Protein AF-A0A835YJ45-F1 (afdb_monomer_lite)

Sequence (313 aa):
MRVVSVIVVLCWCSHVVLVSAAGANSHRSDSSSKGISGVTTQMVSLFSPEEYELDRYAAAMAATEWLRRERDAIIRENTNALAYWYLKATKGDQYTKWMSSPLVTDKSRKAQHNFLMLAGRIITSCDLSISRFNQLTKLVAQDKQLASRVNRQAYLYRVGAELHGDKFLPVEDLREAAKGGRSGRGNGEFSDGANGLSAMALLGQPKKLRLFAKSLREVESLRMEQRRRLMETLEVDELPQGLCMTRMARVSSPIVRRACEQFPLQAAAVVRANGLRTEEFNRLLQRAQKNLVYRYRVLRLVHKLGEQEEGDF

Secondary structure (DSSP, 8-state):
--STHHHHHHHSS-----------------------------PPPSS-GGGHHHHHHHHHHHHHHHHHHHHHHHHHHTS-HHHHHHHHHH-TT-HHHHHTSTTS-HHHHHHHHHHHHHHHHHHHHTT--HHHHHHHHHHHHH-HHHHHHHHHHHHHHHHHHHHTT-----THHHHHTT---------------------GGGS--HHHHHHHHHHHHHHHHHHHHHHHHHHHHHT-S-PPTTTTSTTGGGTS-HHHHHHHHHHHHHHHHHHHHTT--HHHHHHHHHHHHH-HHHHHHHHHHHHHHHHHHHTT-

pLDDT: mean 76.21, std 24.03, range [26.81, 97.94]

Radius of gyration: 25.41 Å; chains: 1; bounding box: 62×49×59 Å

Structure (mmCIF, N/CA/C/O backbone):
data_AF-A0A835YJ45-F1
#
_entry.id   AF-A0A835YJ45-F1
#
loop_
_atom_site.group_PDB
_atom_site.id
_atom_site.type_symbol
_atom_site.label_atom_id
_atom_site.label_alt_id
_atom_site.label_comp_id
_atom_site.label_asym_id
_atom_site.label_entity_id
_atom_site.label_seq_id
_atom_site.pdbx_PDB_ins_code
_atom_site.Cartn_x
_atom_site.Cartn_y
_atom_site.Cartn_z
_atom_site.occupancy
_atom_site.B_iso_or_equiv
_atom_site.auth_seq_id
_atom_site.auth_comp_id
_atom_site.auth_asym_id
_atom_site.auth_atom_id
_atom_site.pdbx_PDB_model_num
ATOM 1 N N . MET A 1 1 ? -32.900 -0.749 -5.186 1.00 36.28 1 MET A N 1
ATOM 2 C CA . MET A 1 1 ? -31.916 -1.856 -5.067 1.00 36.28 1 MET A CA 1
ATOM 3 C C . MET A 1 1 ? -30.447 -1.483 -5.375 1.00 36.28 1 MET A C 1
ATOM 5 O O . MET A 1 1 ? -29.620 -2.377 -5.449 1.00 36.28 1 MET A O 1
ATOM 9 N N . ARG A 1 2 ? -30.048 -0.199 -5.471 1.00 30.75 2 ARG A N 1
ATOM 10 C CA . ARG A 1 2 ? -28.642 0.194 -5.765 1.00 30.75 2 ARG A CA 1
ATOM 11 C C . ARG A 1 2 ? -27.704 0.266 -4.542 1.00 30.75 2 ARG A C 1
ATOM 13 O O . ARG A 1 2 ? -26.503 0.431 -4.707 1.00 30.75 2 ARG A O 1
ATOM 20 N N . VAL A 1 3 ? -28.230 0.132 -3.321 1.00 35.06 3 VAL A N 1
ATOM 21 C CA . VAL A 1 3 ? -27.461 0.305 -2.068 1.00 35.06 3 VAL A CA 1
ATOM 22 C C . VAL A 1 3 ? -26.683 -0.964 -1.671 1.00 35.06 3 VAL A C 1
ATOM 24 O O . VAL A 1 3 ? -25.648 -0.868 -1.022 1.00 35.06 3 VAL A O 1
ATOM 27 N N . VAL A 1 4 ? -27.110 -2.148 -2.130 1.00 37.62 4 VAL A N 1
ATOM 28 C CA . VAL A 1 4 ? -26.463 -3.438 -1.802 1.00 37.62 4 VAL A CA 1
ATOM 29 C C . VAL A 1 4 ? -25.172 -3.665 -2.611 1.00 37.62 4 VAL A C 1
ATOM 31 O O . VAL A 1 4 ? -24.246 -4.313 -2.131 1.00 37.62 4 VAL A O 1
ATOM 34 N N . SER A 1 5 ? -25.038 -3.055 -3.797 1.00 36.91 5 SER A N 1
ATOM 35 C CA . SER A 1 5 ? -23.862 -3.233 -4.671 1.00 36.91 5 SER A CA 1
ATOM 36 C C . SER A 1 5 ? -22.548 -2.692 -4.095 1.00 36.91 5 SER A C 1
ATOM 38 O O . SER A 1 5 ? -21.481 -3.158 -4.484 1.00 36.91 5 SER A O 1
ATOM 40 N N . VAL A 1 6 ? -22.594 -1.741 -3.158 1.00 42.88 6 VAL A N 1
ATOM 41 C CA . VAL A 1 6 ? -21.383 -1.147 -2.561 1.00 42.88 6 VAL A CA 1
ATOM 42 C C . VAL A 1 6 ? -20.694 -2.126 -1.595 1.00 42.88 6 VAL A C 1
ATOM 44 O O . VAL A 1 6 ? -19.469 -2.123 -1.496 1.00 42.88 6 VAL A O 1
ATOM 47 N N . ILE A 1 7 ? -21.460 -3.019 -0.954 1.00 42.06 7 ILE A N 1
ATOM 48 C CA . ILE A 1 7 ? -20.944 -4.046 -0.032 1.00 42.06 7 ILE A CA 1
ATOM 49 C C . ILE A 1 7 ? -20.159 -5.121 -0.804 1.00 42.06 7 ILE A C 1
ATOM 51 O O . ILE A 1 7 ? -19.074 -5.513 -0.383 1.00 42.06 7 ILE A O 1
ATOM 55 N N . VAL A 1 8 ? -20.657 -5.539 -1.974 1.00 41.94 8 VAL A N 1
ATOM 56 C CA . VAL A 1 8 ? -20.053 -6.615 -2.787 1.00 41.94 8 VAL A CA 1
ATOM 57 C C . VAL A 1 8 ? -18.696 -6.206 -3.368 1.00 41.94 8 VAL A C 1
ATOM 59 O O . VAL A 1 8 ? -17.750 -6.988 -3.351 1.00 41.94 8 VAL A O 1
ATOM 62 N N . VAL A 1 9 ? -18.575 -4.967 -3.857 1.00 39.06 9 VAL A N 1
ATOM 63 C CA . VAL A 1 9 ? -17.362 -4.517 -4.564 1.00 39.06 9 VAL A CA 1
ATOM 64 C C . VAL A 1 9 ? -16.244 -4.102 -3.601 1.00 39.06 9 VAL A C 1
ATOM 66 O O . VAL A 1 9 ? -15.069 -4.250 -3.924 1.00 39.06 9 VAL A O 1
ATOM 69 N N . LEU A 1 10 ? -16.576 -3.601 -2.406 1.00 39.16 10 LEU A N 1
ATOM 70 C CA . LEU A 1 10 ? -15.578 -3.006 -1.508 1.00 39.16 10 LEU A CA 1
ATOM 71 C C . LEU A 1 10 ? -15.071 -3.955 -0.421 1.00 39.16 10 LEU A C 1
ATOM 73 O O . LEU A 1 10 ? -13.926 -3.802 0.011 1.00 39.16 10 LEU A O 1
ATOM 77 N N . CYS A 1 11 ? -15.876 -4.943 -0.012 1.00 41.53 11 CYS A N 1
ATOM 78 C CA . CYS A 1 11 ? -15.470 -5.885 1.028 1.00 41.53 11 CYS A CA 1
ATOM 79 C C . CYS A 1 11 ? -14.483 -6.930 0.491 1.00 41.53 11 CYS A C 1
ATOM 81 O O . CYS A 1 11 ? -13.586 -7.315 1.217 1.00 41.53 11 CYS A O 1
ATOM 83 N N . TRP A 1 12 ? -14.562 -7.345 -0.783 1.00 41.19 12 TRP A N 1
ATOM 84 C CA . TRP A 1 12 ? -13.674 -8.391 -1.319 1.00 41.19 12 TRP A CA 1
ATOM 85 C C . TRP A 1 12 ? -12.322 -7.911 -1.883 1.00 41.19 12 TRP A C 1
ATOM 87 O O . TRP A 1 12 ? -11.408 -8.721 -2.025 1.00 41.19 12 TRP A O 1
ATOM 97 N N . CYS A 1 13 ? -12.158 -6.615 -2.165 1.00 32.31 13 CYS A N 1
ATOM 98 C CA . CYS A 1 13 ? -10.940 -6.071 -2.789 1.00 32.31 13 CYS A CA 1
ATOM 99 C C . CYS A 1 13 ? -9.977 -5.363 -1.818 1.00 32.31 13 CYS A C 1
ATOM 101 O O . CYS A 1 13 ? -8.901 -4.941 -2.236 1.00 32.31 13 CYS A O 1
ATOM 103 N N . SER A 1 14 ? -10.324 -5.225 -0.535 1.00 32.16 14 SER A N 1
ATOM 104 C CA . SER A 1 14 ? -9.453 -4.557 0.440 1.00 32.16 14 SER A CA 1
ATOM 105 C C . SER A 1 14 ? -8.578 -5.576 1.173 1.00 32.16 14 SER A C 1
ATOM 107 O O . SER A 1 14 ? -9.036 -6.263 2.081 1.00 32.16 14 SER A O 1
ATOM 109 N N . HIS A 1 15 ? -7.310 -5.661 0.771 1.00 37.56 15 HIS A N 1
ATOM 110 C CA . HIS A 1 15 ? -6.239 -6.305 1.533 1.00 37.56 15 HIS A CA 1
ATOM 111 C C . HIS A 1 15 ? -5.974 -5.499 2.819 1.00 37.56 15 HIS A C 1
ATOM 113 O O . HIS A 1 15 ? -5.404 -4.406 2.776 1.00 37.56 15 HIS A O 1
ATOM 119 N N . VAL A 1 16 ? -6.402 -6.023 3.970 1.00 31.30 16 VAL A N 1
ATOM 120 C CA . VAL A 1 16 ? -5.715 -5.796 5.248 1.00 31.30 16 VAL A CA 1
ATOM 121 C C . VAL A 1 16 ? -4.750 -6.963 5.382 1.00 31.30 16 VAL A C 1
ATOM 123 O O . VAL A 1 16 ? -5.150 -8.084 5.668 1.00 31.30 16 VAL A O 1
ATOM 126 N N . VAL A 1 17 ? -3.484 -6.700 5.078 1.00 30.45 17 VAL A N 1
ATOM 127 C CA . VAL A 1 17 ? -2.401 -7.669 5.219 1.00 30.45 17 VAL A CA 1
ATOM 128 C C . VAL A 1 17 ? -2.093 -7.797 6.715 1.00 30.45 17 VAL A C 1
ATOM 130 O O . VAL A 1 17 ? -1.413 -6.943 7.280 1.00 30.45 17 VAL A O 1
ATOM 133 N N . LEU A 1 18 ? -2.639 -8.829 7.362 1.00 27.20 18 LEU A N 1
ATOM 134 C CA . LEU A 1 18 ? -2.092 -9.386 8.599 1.00 27.20 18 LEU A CA 1
ATOM 135 C C . LEU A 1 18 ? -1.135 -10.507 8.174 1.00 27.20 18 LEU A C 1
ATOM 137 O O . LEU A 1 18 ? -1.584 -11.572 7.759 1.00 27.20 18 LEU A O 1
ATOM 141 N N . VAL A 1 19 ? 0.174 -10.257 8.214 1.00 27.30 19 VAL A N 1
ATOM 142 C CA . VAL A 1 19 ? 1.171 -11.329 8.077 1.00 27.30 19 VAL A CA 1
ATOM 143 C C . VAL A 1 19 ? 1.377 -11.930 9.460 1.00 27.30 19 VAL A C 1
ATOM 145 O O . VAL A 1 19 ? 1.902 -11.262 10.348 1.00 27.30 19 VAL A O 1
ATOM 148 N N . SER A 1 20 ? 0.946 -13.178 9.630 1.00 26.97 20 SER A N 1
ATOM 149 C CA . SER A 1 20 ? 1.372 -14.036 10.732 1.00 26.97 20 SER A CA 1
ATOM 150 C C . SER A 1 20 ? 2.649 -14.753 10.302 1.00 26.97 20 SER A C 1
ATOM 152 O O . SER A 1 20 ? 2.689 -15.359 9.231 1.00 26.97 20 SER A O 1
ATOM 154 N N . ALA A 1 21 ? 3.705 -14.629 11.102 1.00 27.36 21 ALA A N 1
ATOM 155 C CA . ALA A 1 21 ? 4.979 -15.293 10.877 1.00 27.36 21 ALA A CA 1
ATOM 156 C C . ALA A 1 21 ? 4.996 -16.629 11.632 1.00 27.36 21 ALA A C 1
ATOM 158 O O . ALA A 1 21 ? 4.912 -16.647 12.857 1.00 27.36 21 ALA A O 1
ATOM 159 N N . ALA A 1 22 ? 5.161 -17.733 10.906 1.00 28.50 22 ALA A N 1
ATOM 160 C CA . ALA A 1 22 ? 5.569 -19.018 11.462 1.00 28.50 22 ALA A CA 1
ATOM 161 C C . ALA A 1 22 ? 6.650 -19.600 10.545 1.00 28.50 22 ALA A C 1
ATOM 163 O O . ALA A 1 22 ? 6.452 -19.732 9.338 1.00 28.50 22 ALA A O 1
ATOM 164 N N . GLY A 1 23 ? 7.830 -19.835 11.117 1.00 27.22 23 GLY A N 1
ATOM 165 C CA . GLY A 1 23 ? 9.012 -20.294 10.399 1.00 27.22 23 GLY A CA 1
ATOM 166 C C . GLY A 1 23 ? 9.115 -21.813 10.291 1.00 27.22 23 GLY A C 1
ATOM 167 O O . GLY A 1 23 ? 8.492 -22.548 11.050 1.00 27.22 23 GLY A O 1
ATOM 168 N N . ALA A 1 24 ? 9.996 -22.254 9.396 1.00 27.84 24 ALA A N 1
ATOM 169 C CA . ALA A 1 24 ? 10.767 -23.484 9.529 1.00 27.84 24 ALA A CA 1
ATOM 170 C C . ALA A 1 24 ? 12.022 -23.379 8.644 1.00 27.84 24 ALA A C 1
ATOM 172 O O . ALA A 1 24 ? 11.935 -23.116 7.448 1.00 27.84 24 ALA A O 1
ATOM 173 N N . ASN A 1 25 ? 13.183 -23.553 9.271 1.00 31.22 25 ASN A N 1
ATOM 174 C CA . ASN A 1 25 ? 14.506 -23.652 8.655 1.00 31.22 25 ASN A CA 1
ATOM 175 C C . ASN A 1 25 ? 14.803 -25.132 8.361 1.00 31.22 25 ASN A C 1
ATOM 177 O O . ASN A 1 25 ? 14.579 -25.952 9.249 1.00 31.22 25 ASN A O 1
ATOM 181 N N . SER A 1 26 ? 15.400 -25.467 7.210 1.00 27.75 26 SER A N 1
ATOM 182 C CA . SER A 1 26 ? 16.363 -26.581 7.118 1.00 27.75 26 SER A CA 1
ATOM 183 C C . SER A 1 26 ? 17.206 -26.537 5.830 1.00 27.75 26 SER A C 1
ATOM 185 O O . SER A 1 26 ? 16.670 -26.350 4.743 1.00 27.75 26 SER A O 1
ATOM 187 N N . HIS A 1 27 ? 18.520 -26.702 6.038 1.00 29.58 27 HIS A N 1
ATOM 188 C CA . HIS A 1 27 ? 19.689 -26.935 5.162 1.00 29.58 27 HIS A CA 1
ATOM 189 C C . HIS A 1 27 ? 19.428 -27.494 3.738 1.00 29.58 27 HIS A C 1
ATOM 191 O O . HIS A 1 27 ? 18.492 -28.251 3.528 1.00 29.58 27 HIS A O 1
ATOM 197 N N . ARG A 1 28 ? 20.276 -27.281 2.717 1.00 26.91 28 ARG A N 1
ATOM 198 C CA . ARG A 1 28 ? 21.677 -27.734 2.613 1.00 26.91 28 ARG A CA 1
ATOM 199 C C . ARG A 1 28 ? 22.245 -27.305 1.248 1.00 26.91 28 ARG A C 1
ATOM 201 O O . ARG A 1 28 ? 21.543 -27.366 0.244 1.00 26.91 28 ARG A O 1
ATOM 208 N N . SER A 1 29 ? 23.505 -26.896 1.234 1.00 37.81 29 SER A N 1
ATOM 209 C CA . SER A 1 29 ? 24.319 -26.575 0.059 1.00 37.81 29 SER A CA 1
ATOM 210 C C . SER A 1 29 ? 24.717 -27.839 -0.705 1.00 37.81 29 SER A C 1
ATOM 212 O O . SER A 1 29 ? 25.037 -28.833 -0.063 1.00 37.81 29 SER A O 1
ATOM 214 N N . ASP A 1 30 ? 24.789 -27.762 -2.035 1.00 29.50 30 ASP A N 1
ATOM 215 C CA . ASP A 1 30 ? 25.886 -28.368 -2.798 1.00 29.50 30 ASP A CA 1
ATOM 216 C C . ASP A 1 30 ? 26.020 -27.702 -4.173 1.00 29.50 30 ASP A C 1
ATOM 218 O O . ASP A 1 30 ? 25.061 -27.540 -4.928 1.00 29.50 30 ASP A O 1
ATOM 222 N N . SER A 1 31 ? 27.244 -27.277 -4.463 1.00 39.97 31 SER A N 1
ATOM 223 C CA . SER A 1 31 ? 27.693 -26.708 -5.723 1.00 39.97 31 SER A CA 1
ATOM 224 C C . SER A 1 31 ? 28.250 -27.817 -6.615 1.00 39.97 31 SER A C 1
ATOM 226 O O . SER A 1 31 ? 29.135 -28.568 -6.214 1.00 39.97 31 SER A O 1
ATOM 228 N N . SER A 1 32 ? 27.792 -27.901 -7.865 1.00 31.17 32 SER A N 1
ATOM 229 C CA . SER A 1 32 ? 28.558 -28.578 -8.912 1.00 31.17 32 SER A CA 1
ATOM 230 C C . SER A 1 32 ? 28.220 -28.025 -10.292 1.00 31.17 32 SER A C 1
ATOM 232 O O . SER A 1 32 ? 27.069 -27.774 -10.638 1.00 31.17 32 SER A O 1
ATOM 234 N N . SER A 1 33 ? 29.283 -27.770 -11.038 1.00 44.50 33 SER A N 1
ATOM 235 C CA . SER A 1 33 ? 29.388 -26.991 -12.261 1.00 44.50 33 SER A CA 1
ATOM 236 C C . SER A 1 33 ? 28.924 -27.745 -13.510 1.00 44.50 33 SER A C 1
ATOM 238 O O . SER A 1 33 ? 29.141 -28.947 -13.642 1.00 44.50 33 SER A O 1
ATOM 240 N N . LYS A 1 34 ? 28.400 -27.010 -14.500 1.00 33.59 34 LYS A N 1
ATOM 241 C CA . LYS A 1 34 ? 28.615 -27.310 -15.926 1.00 33.59 34 LYS A CA 1
ATOM 242 C C . LYS A 1 34 ? 28.304 -26.089 -16.787 1.00 33.59 34 LYS A C 1
ATOM 244 O O . LYS A 1 34 ? 27.210 -25.538 -16.735 1.00 33.59 34 LYS A O 1
ATOM 249 N N . GLY A 1 35 ? 29.314 -25.660 -17.542 1.00 40.72 35 GLY A N 1
ATOM 250 C CA . GLY A 1 35 ? 29.259 -24.508 -18.430 1.00 40.72 35 GLY A CA 1
ATOM 251 C C . GLY A 1 35 ? 28.211 -24.685 -19.522 1.00 40.72 35 GLY A C 1
ATOM 252 O O . GLY A 1 35 ? 28.281 -25.620 -20.316 1.00 40.72 35 GLY A O 1
ATOM 253 N N . ILE A 1 36 ? 27.269 -23.747 -19.559 1.00 38.88 36 ILE A N 1
ATOM 254 C CA . ILE A 1 36 ? 26.400 -23.494 -20.701 1.00 38.88 36 ILE A CA 1
ATOM 255 C C . ILE A 1 36 ? 26.981 -22.269 -21.398 1.00 38.88 36 ILE A C 1
ATOM 257 O O . ILE A 1 36 ? 27.133 -21.202 -20.804 1.00 38.88 36 ILE A O 1
ATOM 261 N N . SER A 1 37 ? 27.351 -22.451 -22.657 1.00 39.09 37 SER A N 1
ATOM 262 C CA . SER A 1 37 ? 27.804 -21.411 -23.568 1.00 39.09 37 SER A CA 1
ATOM 263 C C . SER A 1 37 ? 26.728 -20.334 -23.742 1.00 39.09 37 SER A C 1
ATOM 265 O O . SER A 1 37 ? 25.832 -20.463 -24.570 1.00 39.09 37 SER A O 1
ATOM 267 N N . GLY A 1 38 ? 26.827 -19.289 -22.921 1.00 41.16 38 GLY A N 1
ATOM 268 C CA . GLY A 1 38 ? 26.728 -17.884 -23.310 1.00 41.16 38 GLY A CA 1
ATOM 269 C C . GLY A 1 38 ? 25.609 -17.482 -24.265 1.00 41.16 38 GLY A C 1
ATOM 270 O O . GLY A 1 38 ? 25.879 -16.785 -25.237 1.00 41.16 38 GLY A O 1
ATOM 271 N N . VAL A 1 39 ? 24.352 -17.802 -23.951 1.00 40.75 39 VAL A N 1
ATOM 272 C CA . VAL A 1 39 ? 23.304 -16.813 -24.225 1.00 40.75 39 VAL A CA 1
ATOM 273 C C . VAL A 1 39 ? 23.553 -15.718 -23.199 1.00 40.75 39 VAL A C 1
ATOM 275 O O . VAL A 1 39 ? 23.184 -15.855 -22.036 1.00 40.75 39 VAL A O 1
ATOM 278 N N . THR A 1 40 ? 24.265 -14.657 -23.584 1.00 46.81 40 THR A N 1
ATOM 279 C CA . THR A 1 40 ? 24.167 -13.404 -22.839 1.00 46.81 40 THR A CA 1
ATOM 280 C C . THR A 1 40 ? 22.697 -13.039 -22.909 1.00 46.81 40 THR A C 1
ATOM 282 O O . THR A 1 40 ? 22.235 -12.571 -23.950 1.00 46.81 40 THR A O 1
ATOM 285 N N . THR A 1 41 ? 21.943 -13.355 -21.856 1.00 59.22 41 THR A N 1
ATOM 286 C CA . THR A 1 41 ? 20.551 -12.946 -21.692 1.00 59.22 41 THR A CA 1
ATOM 287 C C . THR A 1 41 ? 20.573 -11.433 -21.548 1.00 59.22 41 THR A C 1
ATOM 289 O O . THR A 1 41 ? 20.526 -10.878 -20.453 1.00 59.22 41 THR A O 1
ATOM 292 N N . GLN A 1 42 ? 20.783 -10.758 -22.676 1.00 66.38 42 GLN A N 1
ATOM 293 C CA . GLN A 1 42 ? 20.802 -9.321 -22.781 1.00 66.38 42 GLN A CA 1
ATOM 294 C C . GLN A 1 42 ? 19.386 -8.895 -22.432 1.00 66.38 42 GLN A C 1
ATOM 296 O O . GLN A 1 42 ? 18.437 -9.169 -23.168 1.00 66.38 42 GLN A O 1
ATOM 301 N N . MET A 1 43 ? 19.232 -8.313 -21.245 1.00 70.50 43 MET A N 1
ATOM 302 C CA . MET A 1 43 ? 17.941 -7.812 -20.810 1.00 70.50 43 MET A CA 1
ATOM 303 C C . MET A 1 43 ? 17.442 -6.788 -21.827 1.00 70.50 43 MET A C 1
ATOM 305 O O . MET A 1 43 ? 18.194 -5.920 -22.270 1.00 70.50 43 MET A O 1
ATOM 309 N N . VAL A 1 44 ? 16.172 -6.908 -22.208 1.00 82.81 44 VAL A N 1
ATOM 310 C CA . VAL A 1 44 ? 15.547 -6.016 -23.186 1.00 82.81 44 VAL A CA 1
ATOM 311 C C . VAL A 1 44 ? 15.582 -4.587 -22.638 1.00 82.81 44 VAL A C 1
ATOM 313 O O . VAL A 1 44 ? 15.022 -4.317 -21.572 1.00 82.81 44 VAL A O 1
ATOM 316 N N . SER A 1 45 ? 16.245 -3.679 -23.356 1.00 88.19 45 SER A N 1
ATOM 317 C CA . SER A 1 45 ? 16.222 -2.250 -23.041 1.00 88.19 45 SER A CA 1
ATOM 318 C C . SER A 1 45 ? 15.120 -1.545 -23.822 1.00 88.19 45 SER A C 1
ATOM 320 O O . SER A 1 45 ? 14.967 -1.739 -25.027 1.00 88.19 45 SER A O 1
ATOM 322 N N . LEU A 1 46 ? 14.336 -0.722 -23.124 1.00 88.62 46 LEU A N 1
ATOM 323 C CA . LEU A 1 46 ? 13.355 0.194 -23.715 1.00 88.62 46 LEU A CA 1
ATOM 324 C C . LEU A 1 46 ? 13.990 1.500 -24.233 1.00 88.62 46 LEU A C 1
ATOM 326 O O . LEU A 1 46 ? 13.270 2.399 -24.689 1.00 88.62 46 LEU A O 1
ATOM 330 N N . PHE A 1 47 ? 15.307 1.642 -24.096 1.00 93.06 47 PHE A N 1
ATOM 331 C CA . PHE A 1 47 ? 16.065 2.826 -24.475 1.00 93.06 47 PHE A CA 1
ATOM 332 C C . PHE A 1 47 ? 16.862 2.578 -25.751 1.00 93.06 47 PHE A C 1
ATOM 334 O O . PHE A 1 47 ? 17.356 1.476 -25.996 1.00 93.06 47 PHE A O 1
ATOM 341 N N . SER A 1 48 ? 16.978 3.620 -26.573 1.00 91.81 48 SER A N 1
ATOM 342 C CA . SER A 1 48 ? 17.864 3.590 -27.736 1.00 91.81 48 SER A CA 1
ATOM 343 C C . SER A 1 48 ? 19.333 3.559 -27.280 1.00 91.81 48 SER A C 1
ATOM 345 O O . SER A 1 48 ? 19.628 4.008 -26.172 1.00 91.81 48 SER A O 1
ATOM 347 N N . PRO A 1 49 ? 20.286 3.114 -28.121 1.00 89.50 49 PRO A N 1
ATOM 348 C CA . PRO A 1 49 ? 21.715 3.113 -27.777 1.00 89.50 49 PRO A CA 1
ATOM 349 C C . PRO A 1 49 ? 22.258 4.490 -27.355 1.00 89.50 49 PRO A C 1
ATOM 351 O O . PRO A 1 49 ? 23.171 4.586 -26.540 1.00 89.50 49 PRO A O 1
ATOM 354 N N . GLU A 1 50 ? 21.662 5.565 -27.871 1.00 92.19 50 GLU A N 1
ATOM 355 C CA . GLU A 1 50 ? 21.982 6.958 -27.531 1.00 92.19 50 GLU A CA 1
ATOM 356 C C . GLU A 1 50 ? 21.553 7.344 -26.101 1.00 92.19 50 GLU A C 1
ATOM 358 O O . GLU A 1 50 ? 22.120 8.248 -25.494 1.00 92.19 50 GLU A O 1
ATOM 363 N N . GLU A 1 51 ? 20.579 6.631 -25.528 1.00 93.62 51 GLU A N 1
ATOM 364 C CA . GLU A 1 51 ? 19.997 6.864 -24.202 1.00 93.62 51 GLU A CA 1
ATOM 365 C C . GLU A 1 51 ? 20.604 5.932 -23.126 1.00 93.62 51 GLU A C 1
ATOM 367 O O . GLU A 1 51 ? 19.989 5.696 -22.083 1.00 93.62 51 GLU A O 1
ATOM 372 N N . TYR A 1 52 ? 21.815 5.401 -23.341 1.00 93.75 52 TYR A N 1
ATOM 373 C CA . TYR A 1 52 ? 22.428 4.388 -22.463 1.00 93.75 52 TYR A CA 1
ATOM 374 C C . TYR A 1 52 ? 22.536 4.816 -20.986 1.00 93.75 52 TYR A C 1
ATOM 376 O O . TYR A 1 52 ? 22.478 3.986 -20.078 1.00 93.75 52 TYR A O 1
ATOM 384 N N . GLU A 1 53 ? 22.671 6.116 -20.708 1.00 96.06 53 GLU A N 1
ATOM 385 C CA . GLU A 1 53 ? 22.726 6.623 -19.333 1.00 96.06 53 GLU A CA 1
ATOM 386 C C . GLU A 1 53 ? 21.391 6.476 -18.590 1.00 96.06 53 GLU A C 1
ATOM 388 O O . GLU A 1 53 ? 21.381 6.263 -17.376 1.00 96.06 53 GLU A O 1
ATOM 393 N N . LEU A 1 54 ? 20.264 6.567 -19.304 1.00 96.94 54 LEU A N 1
ATOM 394 C CA . LEU A 1 54 ? 18.927 6.374 -18.737 1.00 96.94 54 LEU A CA 1
ATOM 395 C C . LEU A 1 54 ? 18.669 4.902 -18.412 1.00 96.94 54 LEU A C 1
ATOM 397 O O . LEU A 1 54 ? 18.008 4.602 -17.416 1.00 96.94 54 LEU A O 1
ATOM 401 N N . ASP A 1 55 ? 19.241 3.999 -19.205 1.00 96.38 55 ASP A N 1
ATOM 402 C CA . ASP A 1 55 ? 19.215 2.559 -18.959 1.00 96.38 55 ASP A CA 1
ATOM 403 C C . ASP A 1 55 ? 20.005 2.205 -17.686 1.00 96.38 55 ASP A C 1
ATOM 405 O O . ASP A 1 55 ? 19.458 1.603 -16.757 1.00 96.38 55 ASP A O 1
ATOM 409 N N . ARG A 1 56 ? 21.240 2.718 -17.556 1.00 95.88 56 ARG A N 1
ATOM 410 C CA . ARG A 1 56 ? 22.051 2.605 -16.325 1.00 95.88 56 ARG A CA 1
ATOM 411 C C . ARG A 1 56 ? 21.349 3.210 -15.111 1.00 95.88 56 ARG A C 1
ATOM 413 O O . ARG A 1 56 ? 21.388 2.644 -14.019 1.00 95.88 56 ARG A O 1
ATOM 420 N N . TYR A 1 57 ? 20.677 4.347 -15.292 1.00 97.50 57 TYR A N 1
ATOM 421 C CA . TYR A 1 57 ? 19.899 4.988 -14.235 1.00 97.50 57 TYR A CA 1
ATOM 422 C C . TYR A 1 57 ? 18.719 4.115 -13.796 1.00 97.50 57 TYR A C 1
ATOM 424 O O . TYR A 1 57 ? 18.501 3.937 -12.597 1.00 97.50 57 TYR A O 1
ATOM 432 N N . ALA A 1 58 ? 17.995 3.516 -14.744 1.00 96.56 58 ALA A N 1
ATOM 433 C CA . ALA A 1 58 ? 16.907 2.588 -14.458 1.00 96.56 58 ALA A CA 1
ATOM 434 C C . ALA A 1 58 ? 17.400 1.325 -13.731 1.00 96.56 58 ALA A C 1
ATOM 436 O O . ALA A 1 58 ? 16.752 0.888 -12.776 1.00 96.56 58 ALA A O 1
ATOM 437 N N . ALA A 1 59 ? 18.557 0.781 -14.122 1.00 95.25 59 ALA A N 1
ATOM 438 C CA . ALA A 1 59 ? 19.199 -0.343 -13.440 1.00 95.25 59 ALA A CA 1
ATOM 439 C C . ALA A 1 59 ? 19.578 0.015 -11.993 1.00 95.25 59 ALA A C 1
ATOM 441 O O . ALA A 1 59 ? 19.222 -0.703 -11.057 1.00 95.25 59 ALA A O 1
ATOM 442 N N . ALA A 1 60 ? 20.202 1.178 -11.781 1.00 96.19 60 ALA A N 1
ATOM 443 C CA . ALA A 1 60 ? 20.538 1.670 -10.447 1.00 96.19 60 ALA A CA 1
ATOM 444 C C . ALA A 1 60 ? 19.285 1.916 -9.582 1.00 96.19 60 ALA A C 1
ATOM 446 O O . ALA A 1 60 ? 19.278 1.590 -8.392 1.00 96.19 60 ALA A O 1
ATOM 447 N N . MET A 1 61 ? 18.192 2.439 -10.156 1.00 95.62 61 MET A N 1
ATOM 448 C CA . MET A 1 61 ? 16.920 2.564 -9.433 1.00 95.62 61 MET A CA 1
ATOM 449 C C . MET A 1 61 ? 16.350 1.200 -9.036 1.00 95.62 61 MET A C 1
ATOM 451 O O . MET A 1 61 ? 15.915 1.028 -7.899 1.00 95.62 61 MET A O 1
ATOM 455 N N . ALA A 1 62 ? 16.355 0.230 -9.953 1.00 94.75 62 ALA A N 1
ATOM 456 C CA . ALA A 1 62 ? 15.883 -1.123 -9.683 1.00 94.75 62 ALA A CA 1
ATOM 457 C C . ALA A 1 62 ? 16.672 -1.772 -8.536 1.00 94.75 62 ALA A C 1
ATOM 459 O O . ALA A 1 62 ? 16.073 -2.302 -7.600 1.00 94.75 62 ALA A O 1
ATOM 460 N N . ALA A 1 63 ? 18.000 -1.651 -8.574 1.00 93.81 63 ALA A N 1
ATOM 461 C CA . ALA A 1 63 ? 18.898 -2.222 -7.580 1.00 93.81 63 ALA A CA 1
ATOM 462 C C . ALA A 1 63 ? 18.823 -1.531 -6.208 1.00 93.81 63 ALA A C 1
ATOM 464 O O . ALA A 1 63 ? 19.051 -2.169 -5.184 1.00 93.81 63 ALA A O 1
ATOM 465 N N . THR A 1 64 ? 18.479 -0.241 -6.153 1.00 94.88 64 THR A N 1
ATOM 466 C CA . THR A 1 64 ? 18.355 0.507 -4.886 1.00 94.88 64 THR A CA 1
ATOM 467 C C . THR A 1 64 ? 16.945 0.489 -4.286 1.00 94.88 64 THR A C 1
ATOM 469 O O . THR A 1 64 ? 16.758 0.885 -3.133 1.00 94.88 64 THR A O 1
ATOM 472 N N . GLU 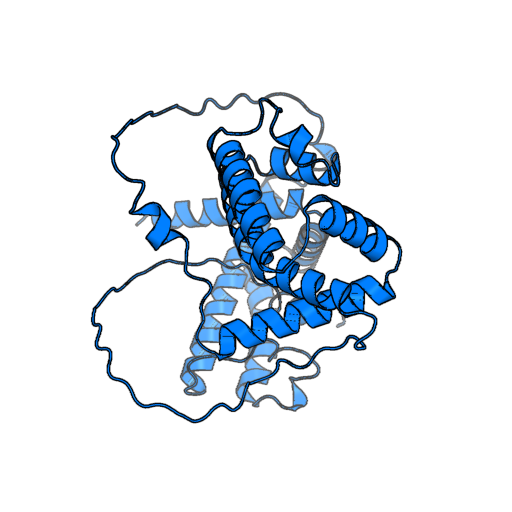A 1 65 ? 15.941 0.005 -5.017 1.00 90.94 65 GLU A N 1
ATOM 473 C CA . GLU A 1 65 ? 14.541 -0.004 -4.578 1.00 90.94 65 GLU A CA 1
ATOM 474 C C . GLU A 1 65 ? 14.313 -0.880 -3.338 1.00 90.94 65 GLU A C 1
ATOM 476 O O . GLU A 1 65 ? 13.571 -0.491 -2.435 1.00 90.94 65 GLU A O 1
ATOM 481 N N . TRP A 1 66 ? 14.958 -2.044 -3.242 1.00 89.44 66 TRP A N 1
ATOM 482 C CA . TRP A 1 66 ? 14.804 -2.904 -2.065 1.00 89.44 66 TRP A CA 1
ATOM 483 C C . TRP A 1 66 ? 15.421 -2.250 -0.816 1.00 89.44 66 TRP A C 1
ATOM 485 O O . TRP A 1 66 ? 14.770 -2.214 0.227 1.00 89.44 66 TRP A O 1
ATOM 495 N N . LEU A 1 67 ? 16.599 -1.618 -0.941 1.00 91.44 67 LEU A N 1
ATOM 496 C CA . LEU A 1 67 ? 17.223 -0.832 0.133 1.00 91.44 67 LEU A CA 1
ATOM 497 C C . LEU A 1 67 ? 16.293 0.285 0.604 1.00 91.44 67 LEU A C 1
ATOM 499 O O . LEU A 1 67 ? 16.198 0.575 1.797 1.00 91.44 67 LEU A O 1
ATOM 503 N N . ARG A 1 68 ? 15.607 0.931 -0.346 1.00 90.69 68 ARG A N 1
ATOM 504 C CA . ARG A 1 68 ? 14.637 1.986 -0.060 1.00 90.69 68 ARG A CA 1
ATOM 505 C C . ARG A 1 68 ? 13.456 1.449 0.741 1.00 90.69 68 ARG A C 1
ATOM 507 O O . ARG A 1 68 ? 13.061 2.085 1.714 1.00 90.69 68 ARG A O 1
ATOM 514 N N . ARG A 1 69 ? 12.915 0.289 0.357 1.00 89.62 69 ARG A N 1
ATOM 515 C CA . ARG A 1 69 ? 11.802 -0.369 1.060 1.00 89.62 69 ARG A CA 1
ATOM 516 C C . ARG A 1 69 ? 12.191 -0.799 2.465 1.00 89.62 69 ARG A C 1
ATOM 518 O O . ARG A 1 69 ? 11.428 -0.524 3.383 1.00 89.62 69 ARG A O 1
ATOM 525 N N . GLU A 1 70 ? 13.367 -1.399 2.627 1.00 90.38 70 GLU A N 1
ATOM 526 C CA . GLU A 1 70 ? 13.893 -1.826 3.927 1.00 90.38 70 GLU A CA 1
ATOM 527 C C . GLU A 1 70 ? 14.058 -0.629 4.864 1.00 90.38 70 GLU A C 1
ATOM 529 O O . GLU A 1 70 ? 13.533 -0.591 5.977 1.00 90.38 70 GLU A O 1
ATOM 534 N N . ARG A 1 71 ? 14.696 0.432 4.363 1.00 92.31 71 ARG A N 1
ATOM 535 C CA . ARG A 1 71 ? 14.800 1.697 5.081 1.00 92.31 71 ARG A CA 1
ATOM 536 C C . ARG A 1 71 ? 13.419 2.234 5.468 1.00 92.31 71 ARG A C 1
ATOM 538 O O . ARG A 1 71 ? 13.209 2.608 6.619 1.00 92.31 71 ARG A O 1
ATOM 545 N N . ASP A 1 72 ? 12.484 2.300 4.523 1.00 89.31 72 ASP A N 1
ATOM 546 C CA . ASP A 1 72 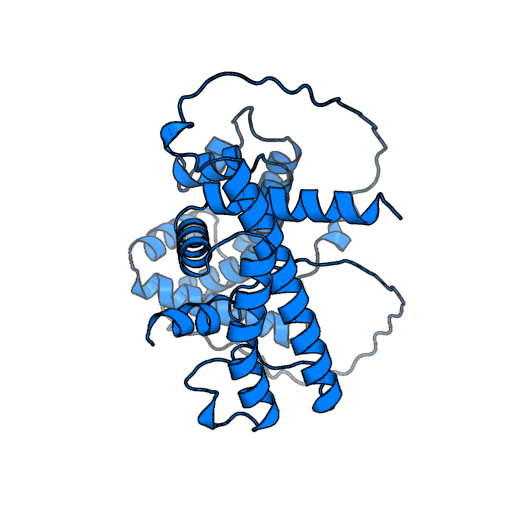? 11.144 2.843 4.756 1.00 89.31 72 ASP A CA 1
ATOM 547 C C . ASP A 1 72 ? 10.318 1.985 5.726 1.00 89.31 72 ASP A C 1
ATOM 549 O O . ASP A 1 72 ? 9.480 2.536 6.444 1.00 89.31 72 ASP A O 1
ATOM 553 N N . ALA A 1 73 ? 10.551 0.671 5.777 1.00 89.81 73 ALA A N 1
ATOM 554 C CA . ALA A 1 73 ? 9.964 -0.239 6.757 1.00 89.81 73 ALA A CA 1
ATOM 555 C C . ALA A 1 73 ? 10.499 0.061 8.162 1.00 89.81 73 ALA A C 1
ATOM 557 O O . ALA A 1 73 ? 9.708 0.397 9.045 1.00 89.81 73 ALA A O 1
ATOM 558 N N . ILE A 1 74 ? 11.826 0.104 8.337 1.00 90.81 74 ILE A N 1
ATOM 559 C CA . ILE A 1 74 ? 12.459 0.441 9.622 1.00 90.81 74 ILE A CA 1
ATOM 560 C C . ILE A 1 74 ? 11.992 1.817 10.111 1.00 90.81 74 ILE A C 1
ATOM 562 O O . ILE A 1 74 ? 11.653 1.984 11.283 1.00 90.81 74 ILE A O 1
ATOM 566 N N . ILE A 1 75 ? 11.935 2.812 9.225 1.00 88.19 75 ILE A N 1
ATOM 567 C CA . ILE A 1 75 ? 11.448 4.153 9.568 1.00 88.19 75 ILE A CA 1
ATOM 568 C C . ILE A 1 75 ? 9.996 4.098 10.044 1.00 88.19 75 ILE A C 1
ATOM 570 O O . ILE A 1 75 ? 9.656 4.720 11.050 1.00 88.19 75 ILE A O 1
ATOM 574 N N . ARG A 1 76 ? 9.132 3.381 9.320 1.00 86.75 76 ARG A N 1
ATOM 575 C CA . ARG A 1 76 ? 7.704 3.277 9.636 1.00 86.75 76 ARG A CA 1
ATOM 576 C C . ARG A 1 76 ? 7.468 2.570 10.967 1.00 86.75 76 ARG A C 1
ATOM 578 O O . ARG A 1 76 ? 6.597 2.995 11.714 1.00 86.75 76 ARG A O 1
ATOM 585 N N . GLU A 1 77 ? 8.241 1.533 11.262 1.00 88.94 77 GLU A N 1
ATOM 586 C CA . GLU A 1 77 ? 8.156 0.773 12.512 1.00 88.94 77 GLU A CA 1
ATOM 587 C C . GLU A 1 77 ? 8.674 1.566 13.715 1.00 88.94 77 GLU A C 1
ATOM 589 O O . GLU A 1 77 ? 8.134 1.456 14.813 1.00 88.94 77 GLU A O 1
ATOM 594 N N . ASN A 1 78 ? 9.701 2.397 13.516 1.00 88.12 78 ASN A N 1
ATOM 595 C CA . ASN A 1 78 ? 10.359 3.136 14.596 1.00 88.12 78 ASN A CA 1
ATOM 596 C C . ASN A 1 78 ? 9.921 4.608 14.697 1.00 88.12 78 ASN A C 1
ATOM 598 O O . ASN A 1 78 ? 10.542 5.374 15.437 1.00 88.12 78 ASN A O 1
ATOM 602 N N . THR A 1 79 ? 8.880 5.024 13.969 1.00 84.56 79 THR A N 1
ATOM 603 C CA . THR A 1 79 ? 8.335 6.391 14.010 1.00 84.56 79 THR A CA 1
ATOM 604 C C . THR A 1 79 ? 6.837 6.342 14.294 1.00 84.56 79 THR A C 1
ATOM 606 O O . THR A 1 79 ? 6.106 5.577 13.672 1.00 84.56 79 THR A O 1
ATOM 609 N N . ASN A 1 80 ? 6.343 7.197 15.198 1.00 83.94 80 ASN A N 1
ATOM 610 C CA . ASN A 1 80 ? 4.904 7.323 15.450 1.00 83.94 80 ASN A CA 1
ATOM 611 C C . ASN A 1 80 ? 4.160 7.606 14.131 1.00 83.94 80 ASN A C 1
ATOM 613 O O . ASN A 1 80 ? 4.556 8.498 13.382 1.00 83.94 80 ASN A O 1
ATOM 617 N N . ALA A 1 81 ? 3.066 6.888 13.860 1.00 79.00 81 ALA A N 1
ATOM 618 C CA . ALA A 1 81 ? 2.274 7.028 12.638 1.00 79.00 81 ALA A CA 1
ATOM 619 C C . ALA A 1 81 ? 1.863 8.483 12.335 1.00 79.00 81 ALA A C 1
ATOM 621 O O . ALA A 1 81 ? 1.864 8.891 11.173 1.00 79.00 81 ALA A O 1
ATOM 622 N N . LEU A 1 82 ? 1.557 9.285 13.366 1.00 76.06 82 LEU A N 1
ATOM 623 C CA . LEU A 1 82 ? 1.249 10.711 13.203 1.00 76.06 82 LEU A CA 1
ATOM 624 C C . LEU A 1 82 ? 2.477 11.526 12.802 1.00 76.06 82 LEU A C 1
ATOM 626 O O . LEU A 1 82 ? 2.375 12.376 11.920 1.00 76.06 82 LEU A O 1
ATOM 630 N N . ALA A 1 83 ? 3.632 11.245 13.409 1.00 76.44 83 ALA A N 1
ATOM 631 C CA . ALA A 1 83 ? 4.885 11.880 13.030 1.00 76.44 83 ALA A CA 1
ATOM 632 C C . ALA A 1 83 ? 5.244 11.494 11.592 1.00 76.44 83 ALA A C 1
ATOM 634 O O . ALA A 1 83 ? 5.429 12.378 10.765 1.00 76.44 83 ALA A O 1
ATOM 635 N N . TYR A 1 84 ? 5.238 10.204 11.249 1.00 80.06 84 TYR A N 1
ATOM 636 C CA . TYR A 1 84 ? 5.515 9.724 9.893 1.00 80.06 84 TYR A CA 1
ATOM 637 C C . TYR A 1 84 ? 4.588 10.368 8.850 1.00 80.06 84 TYR A C 1
ATOM 639 O O . TYR A 1 84 ? 5.049 10.828 7.806 1.00 80.06 84 TYR A O 1
ATOM 647 N N . TRP A 1 85 ? 3.287 10.465 9.147 1.00 81.75 85 TRP A N 1
ATOM 648 C CA . TRP A 1 85 ? 2.329 11.144 8.276 1.00 81.75 85 TRP A CA 1
ATOM 649 C C . TRP A 1 85 ? 2.628 12.642 8.133 1.00 81.75 85 TRP A C 1
ATOM 651 O O . TRP A 1 85 ? 2.719 13.131 7.008 1.00 81.75 85 TRP A O 1
ATOM 661 N N . TYR A 1 86 ? 2.826 13.358 9.245 1.00 75.44 86 TYR A N 1
ATOM 662 C CA . TYR A 1 86 ? 3.152 14.788 9.242 1.00 75.44 86 TYR A CA 1
ATOM 663 C C . TYR A 1 86 ? 4.422 15.063 8.435 1.00 75.44 86 TYR A C 1
ATOM 665 O O . TYR A 1 86 ? 4.479 15.989 7.630 1.00 75.44 86 TYR A O 1
ATOM 673 N N . LEU A 1 87 ? 5.427 14.209 8.597 1.00 69.75 87 LEU A N 1
ATOM 674 C CA . LEU A 1 87 ? 6.707 14.297 7.907 1.00 69.75 87 LEU A CA 1
ATOM 675 C C . LEU A 1 87 ? 6.563 14.057 6.405 1.00 69.75 87 LEU A C 1
ATOM 677 O O . LEU A 1 87 ? 7.084 14.836 5.609 1.00 69.75 87 LEU A O 1
ATOM 681 N N . LYS A 1 88 ? 5.789 13.040 6.014 1.00 76.00 88 LYS A N 1
ATOM 682 C CA . LYS A 1 88 ? 5.478 12.759 4.609 1.00 76.00 88 LYS A CA 1
ATOM 683 C C . LYS A 1 88 ? 4.673 13.887 3.953 1.00 76.00 88 LYS A C 1
ATOM 685 O O . LYS A 1 88 ? 4.868 14.151 2.771 1.00 76.00 88 LYS A O 1
ATOM 690 N N . ALA A 1 89 ? 3.781 14.537 4.701 1.00 72.25 89 ALA A N 1
ATOM 691 C CA . ALA A 1 89 ? 2.917 15.604 4.197 1.00 72.25 89 ALA A CA 1
ATOM 692 C C . ALA A 1 89 ? 3.626 16.965 4.088 1.00 72.25 89 ALA A C 1
ATOM 694 O O . ALA A 1 89 ? 3.361 17.712 3.153 1.00 72.25 89 ALA A O 1
ATOM 695 N N . THR A 1 90 ? 4.514 17.297 5.030 1.00 63.81 90 THR A N 1
ATOM 696 C CA . THR A 1 90 ? 5.105 18.646 5.131 1.00 63.81 90 THR A CA 1
ATOM 697 C C . THR A 1 90 ? 6.476 18.783 4.481 1.00 63.81 90 THR A C 1
ATOM 699 O O . THR A 1 90 ? 6.852 19.883 4.085 1.00 63.81 90 THR A O 1
ATOM 702 N N . LYS A 1 91 ? 7.243 17.693 4.364 1.00 58.88 91 LYS A N 1
ATOM 703 C CA . LYS A 1 91 ? 8.635 17.730 3.891 1.00 58.88 91 LYS A CA 1
ATOM 704 C C . LYS A 1 91 ? 8.851 16.793 2.711 1.00 58.88 91 LYS A C 1
ATOM 706 O O . LYS A 1 91 ? 9.732 15.934 2.741 1.00 58.88 91 LYS A O 1
ATOM 711 N N . GLY A 1 92 ? 8.046 16.983 1.665 1.00 52.81 92 GLY A N 1
ATOM 712 C CA . GLY A 1 92 ? 8.284 16.362 0.364 1.00 52.81 92 GLY A CA 1
ATOM 713 C C . GLY A 1 92 ? 9.753 16.519 -0.042 1.00 52.81 92 GLY A C 1
ATOM 714 O O . GLY A 1 92 ? 10.293 17.622 -0.036 1.00 52.81 92 GLY A O 1
ATOM 715 N N . ASP A 1 93 ? 10.396 15.384 -0.310 1.00 54.84 93 ASP A N 1
ATOM 716 C CA . ASP A 1 93 ? 11.771 15.231 -0.804 1.00 54.84 93 ASP A CA 1
ATOM 717 C C . ASP A 1 93 ? 12.935 15.640 0.128 1.00 54.84 93 ASP A C 1
ATOM 719 O O . ASP A 1 93 ? 14.099 15.396 -0.179 1.00 54.84 93 ASP A O 1
ATOM 723 N N . GLN A 1 94 ? 12.673 16.171 1.328 1.00 62.94 94 GLN A N 1
ATOM 724 C CA . GLN A 1 94 ? 13.731 16.601 2.261 1.00 62.94 94 GLN A CA 1
ATOM 725 C C . GLN A 1 94 ? 14.028 15.565 3.355 1.00 62.94 94 GLN A C 1
ATOM 727 O O . GLN A 1 94 ? 14.139 15.899 4.538 1.00 62.94 94 GLN A O 1
ATOM 732 N N . TYR A 1 95 ? 14.197 14.299 2.959 1.00 65.31 95 TYR A N 1
ATOM 733 C CA . TYR A 1 95 ? 14.521 13.195 3.876 1.00 65.31 95 TYR A CA 1
ATOM 734 C C . TYR A 1 95 ? 15.794 13.452 4.702 1.00 65.31 95 TYR A C 1
ATOM 736 O O . TYR A 1 95 ? 15.868 13.062 5.863 1.00 65.31 95 TYR A O 1
ATOM 744 N N . THR A 1 96 ? 16.779 14.167 4.156 1.00 65.44 96 THR A N 1
ATOM 745 C CA . THR A 1 96 ? 18.020 14.517 4.869 1.00 65.44 96 THR A CA 1
ATOM 746 C C . THR A 1 96 ? 17.794 15.534 5.989 1.00 65.44 96 THR A C 1
ATOM 748 O O . THR A 1 96 ? 18.318 15.356 7.084 1.00 65.44 96 THR A O 1
ATOM 751 N N . LYS A 1 97 ? 16.947 16.550 5.774 1.00 67.56 97 LYS A N 1
ATOM 752 C CA . LYS A 1 97 ? 16.558 17.509 6.829 1.00 67.56 97 LYS A CA 1
ATOM 753 C C . LYS A 1 97 ? 15.580 16.923 7.842 1.00 67.56 97 LYS A C 1
ATOM 755 O O . LYS A 1 97 ? 15.316 17.528 8.877 1.00 67.56 97 LYS A O 1
ATOM 760 N N . TRP A 1 98 ? 14.973 15.788 7.518 1.00 70.31 98 TRP A N 1
ATOM 761 C CA . TRP A 1 98 ? 14.134 15.055 8.448 1.00 70.31 98 TRP A CA 1
ATOM 762 C C . TRP A 1 98 ? 14.975 14.301 9.489 1.00 70.31 98 TRP A C 1
ATOM 764 O O . TRP A 1 98 ? 14.640 14.354 10.669 1.00 70.31 98 TRP A O 1
ATOM 774 N N . MET A 1 99 ? 16.103 13.702 9.091 1.00 73.69 99 MET A N 1
ATOM 775 C CA . MET A 1 99 ? 16.984 12.930 9.987 1.00 73.69 99 MET A CA 1
ATOM 776 C C . MET A 1 99 ? 17.549 13.721 11.171 1.00 73.69 99 MET A C 1
ATOM 778 O O . MET A 1 99 ? 17.877 13.133 12.203 1.00 73.69 99 MET A O 1
ATOM 782 N N . SER A 1 100 ? 17.658 15.044 11.036 1.00 75.88 100 SER A N 1
ATOM 783 C CA . SER A 1 100 ? 18.109 15.941 12.103 1.00 75.88 100 SER A CA 1
ATOM 784 C C . SER A 1 100 ? 17.005 16.324 13.092 1.00 75.88 100 SER A C 1
ATOM 786 O O . SER A 1 100 ? 17.281 16.997 14.081 1.00 75.88 100 SER A O 1
ATOM 788 N N . SER A 1 101 ? 15.753 15.911 12.866 1.00 77.31 101 SER A N 1
ATOM 789 C CA . SER A 1 101 ? 14.670 16.190 13.805 1.00 77.31 101 SER A CA 1
ATOM 790 C C . SER A 1 101 ? 14.818 15.344 15.081 1.00 77.31 101 SER A C 1
ATOM 792 O O . SER A 1 101 ? 15.120 14.149 14.999 1.00 77.31 101 SER A O 1
ATOM 794 N N . PRO A 1 102 ? 14.549 15.923 16.267 1.00 77.81 102 PRO A N 1
ATOM 795 C CA . PRO A 1 102 ? 14.553 15.183 17.531 1.00 77.81 102 PRO A CA 1
ATOM 796 C C . PRO A 1 102 ? 13.445 14.120 17.605 1.00 77.81 102 PRO A C 1
ATOM 798 O O . PRO A 1 102 ? 13.532 13.199 18.405 1.00 77.81 102 PRO A O 1
ATOM 801 N N . LEU A 1 103 ? 12.429 14.204 16.739 1.00 73.38 103 LEU A N 1
ATOM 802 C CA . LEU A 1 103 ? 11.339 13.226 16.653 1.00 73.38 103 LEU A CA 1
ATOM 803 C C . LEU A 1 103 ? 11.746 11.918 15.952 1.00 73.38 103 LEU A C 1
ATOM 805 O O . LEU A 1 103 ? 10.937 10.996 15.854 1.00 73.38 103 LEU A O 1
ATOM 809 N N . VAL A 1 104 ? 12.968 11.847 15.417 1.00 81.19 104 VAL A N 1
ATOM 810 C CA . VAL A 1 104 ? 13.485 10.681 14.695 1.00 81.19 104 VAL A CA 1
ATOM 811 C C . VAL A 1 104 ? 14.319 9.830 15.627 1.00 81.19 104 VAL A C 1
ATOM 813 O O . VAL A 1 104 ? 15.253 10.313 16.260 1.00 81.19 104 VAL A O 1
ATOM 816 N N . THR A 1 105 ? 13.998 8.543 15.670 1.00 87.88 105 THR A N 1
ATOM 817 C CA . THR A 1 105 ? 14.751 7.551 16.433 1.00 87.88 105 THR A CA 1
ATOM 818 C C . THR A 1 105 ? 16.123 7.293 15.815 1.00 87.88 105 THR A C 1
ATOM 820 O O . THR A 1 105 ? 16.290 7.308 14.592 1.00 87.88 105 THR A O 1
ATOM 823 N N . ASP A 1 106 ? 17.114 6.964 16.644 1.00 90.06 106 ASP A N 1
ATOM 824 C CA . ASP A 1 106 ? 18.469 6.665 16.161 1.00 90.06 106 ASP A CA 1
ATOM 825 C C . ASP A 1 106 ? 18.509 5.447 15.231 1.00 90.06 106 ASP A C 1
ATOM 827 O O . ASP A 1 106 ? 19.304 5.402 14.293 1.00 90.06 106 ASP A O 1
ATOM 831 N N . LYS A 1 107 ? 17.578 4.498 15.404 1.00 90.44 107 LYS A N 1
ATOM 832 C CA . LYS A 1 107 ? 17.369 3.383 14.467 1.00 90.44 107 LYS A CA 1
ATOM 833 C C . LYS A 1 107 ? 17.014 3.871 13.059 1.00 90.44 107 LYS A C 1
ATOM 835 O O . LYS A 1 107 ? 17.596 3.394 12.088 1.00 90.44 107 LYS A O 1
ATOM 840 N N . SER A 1 108 ? 16.120 4.855 12.949 1.00 89.44 108 SER A N 1
ATOM 841 C CA . SER A 1 108 ? 15.730 5.453 11.665 1.00 89.44 108 SER A CA 1
ATOM 842 C C . SER A 1 108 ? 16.890 6.220 11.021 1.00 89.44 108 SER A C 1
ATOM 844 O O . SER A 1 108 ? 17.111 6.102 9.814 1.00 89.44 108 SER A O 1
ATOM 846 N N . ARG A 1 109 ? 17.692 6.936 11.829 1.00 88.88 109 ARG A N 1
ATOM 847 C CA . ARG A 1 109 ? 18.927 7.594 11.363 1.00 88.88 109 ARG A CA 1
ATOM 848 C C . ARG A 1 109 ? 19.938 6.589 10.817 1.00 88.88 109 ARG A C 1
ATOM 850 O O . ARG A 1 109 ? 20.459 6.778 9.719 1.00 88.88 109 ARG A O 1
ATOM 857 N N . LYS A 1 110 ? 20.172 5.497 11.550 1.00 91.94 110 LYS A N 1
ATOM 858 C CA . LYS A 1 110 ? 21.077 4.418 11.133 1.00 91.94 110 LYS A CA 1
ATOM 859 C C . LYS A 1 110 ? 20.603 3.753 9.840 1.00 91.94 110 LYS A C 1
ATOM 861 O O . LYS A 1 110 ? 21.410 3.555 8.937 1.00 91.94 110 LYS A O 1
ATOM 866 N N . ALA A 1 111 ? 19.305 3.474 9.713 1.00 90.31 111 ALA A N 1
ATOM 867 C CA . ALA A 1 111 ? 18.731 2.899 8.497 1.00 90.31 111 ALA A CA 1
ATOM 868 C C . ALA A 1 111 ? 18.937 3.805 7.273 1.00 90.31 111 ALA A C 1
ATOM 870 O O . ALA A 1 111 ? 19.339 3.332 6.212 1.00 90.31 111 ALA A O 1
ATOM 871 N N . GLN A 1 112 ? 18.734 5.117 7.415 1.00 90.38 112 GLN A N 1
ATOM 872 C CA . GLN A 1 112 ? 19.015 6.062 6.333 1.00 90.38 112 GLN A CA 1
ATOM 873 C C . GLN A 1 112 ? 20.496 6.148 5.990 1.00 90.38 112 GLN A C 1
ATOM 875 O O . GLN A 1 112 ? 20.832 6.216 4.811 1.00 90.38 112 GLN A O 1
ATOM 880 N N . HIS A 1 113 ? 21.373 6.188 6.991 1.00 91.06 113 HIS A N 1
ATOM 881 C CA . HIS A 1 113 ? 22.809 6.229 6.748 1.00 91.06 113 HIS A CA 1
ATOM 882 C C . HIS A 1 113 ? 23.263 4.992 5.962 1.00 91.06 113 HIS A C 1
ATOM 884 O O . HIS A 1 113 ? 23.924 5.127 4.934 1.00 91.06 113 HIS A O 1
ATOM 890 N N . ASN A 1 114 ? 22.807 3.805 6.374 1.00 92.31 114 ASN A N 1
ATOM 891 C CA . ASN A 1 114 ? 23.062 2.553 5.663 1.00 92.31 114 ASN A CA 1
ATOM 892 C C . ASN A 1 114 ? 22.526 2.594 4.226 1.00 92.31 114 ASN A C 1
ATOM 894 O O . ASN A 1 114 ? 23.245 2.225 3.300 1.00 92.31 114 ASN A O 1
ATOM 898 N N . PHE A 1 115 ? 21.300 3.092 4.029 1.00 93.38 115 PHE A N 1
ATOM 899 C CA . PHE A 1 115 ? 20.727 3.287 2.698 1.00 93.38 115 PHE A CA 1
ATOM 900 C C . PHE A 1 115 ? 21.617 4.177 1.825 1.00 93.38 115 PHE A C 1
ATOM 902 O O . PHE A 1 115 ? 21.940 3.789 0.710 1.00 93.38 115 PHE A O 1
ATOM 909 N N . LEU A 1 116 ? 22.042 5.345 2.320 1.00 91.88 116 LEU A N 1
ATOM 910 C CA . LEU A 1 116 ? 22.868 6.280 1.548 1.00 91.88 116 LEU A CA 1
ATOM 911 C C . LEU A 1 116 ? 24.222 5.668 1.168 1.00 91.88 116 LEU A C 1
ATOM 913 O O . LEU A 1 116 ? 24.657 5.815 0.028 1.00 91.88 116 LEU A O 1
ATOM 917 N N . MET A 1 117 ? 24.858 4.953 2.098 1.00 94.19 117 MET A N 1
ATOM 918 C CA . MET A 1 117 ? 26.136 4.280 1.861 1.00 94.19 117 MET A CA 1
ATOM 919 C C . MET A 1 117 ? 26.017 3.167 0.813 1.00 94.19 117 MET A C 1
ATOM 921 O O . MET A 1 117 ? 26.815 3.111 -0.123 1.00 94.19 117 MET A O 1
ATOM 925 N N . LEU A 1 118 ? 25.019 2.288 0.948 1.00 93.31 118 LEU A N 1
ATOM 926 C CA . LEU A 1 118 ? 24.829 1.155 0.039 1.00 93.31 118 LEU A CA 1
ATOM 927 C C . LEU A 1 118 ? 24.318 1.603 -1.333 1.00 93.31 118 LEU A C 1
ATOM 929 O O . LEU A 1 118 ? 24.843 1.159 -2.351 1.00 93.31 118 LEU A O 1
ATOM 933 N N . ALA A 1 119 ? 23.364 2.535 -1.375 1.00 94.00 119 ALA A N 1
ATOM 934 C CA . ALA A 1 119 ? 22.871 3.093 -2.628 1.00 94.00 119 ALA A CA 1
ATOM 935 C C . ALA A 1 119 ? 23.987 3.806 -3.398 1.00 94.00 119 ALA A C 1
ATOM 937 O O . ALA A 1 119 ? 24.085 3.630 -4.607 1.00 94.00 119 ALA A O 1
ATOM 938 N N . GLY A 1 120 ? 24.869 4.540 -2.709 1.00 93.81 120 GLY A N 1
ATOM 939 C CA . GLY A 1 120 ? 26.039 5.161 -3.332 1.00 93.81 120 GLY A CA 1
ATOM 940 C C . GLY A 1 120 ? 26.936 4.143 -4.040 1.00 93.81 120 GLY A C 1
ATOM 941 O O . GLY A 1 120 ? 27.280 4.351 -5.199 1.00 93.81 120 GLY A O 1
ATOM 942 N N . ARG A 1 121 ? 27.241 3.013 -3.382 1.00 95.38 121 ARG A N 1
ATOM 943 C CA . ARG A 1 121 ? 28.046 1.924 -3.968 1.00 95.38 121 ARG A CA 1
ATOM 944 C C . ARG A 1 121 ? 27.374 1.291 -5.188 1.00 95.38 121 ARG A C 1
ATOM 946 O O . ARG A 1 121 ? 28.037 1.085 -6.200 1.00 95.38 121 ARG A O 1
ATOM 953 N N . ILE A 1 122 ? 26.068 1.034 -5.106 1.00 93.62 122 ILE A N 1
ATOM 954 C CA . ILE A 1 122 ? 25.288 0.464 -6.216 1.00 93.62 122 ILE A CA 1
ATOM 955 C C . ILE A 1 122 ? 25.261 1.419 -7.414 1.00 93.62 122 ILE A C 1
ATOM 957 O O . ILE A 1 122 ? 25.492 1.005 -8.547 1.00 93.62 122 ILE A O 1
ATOM 961 N N . ILE A 1 123 ? 25.031 2.711 -7.173 1.00 94.31 123 ILE A N 1
ATOM 962 C CA . ILE A 1 123 ? 25.027 3.727 -8.232 1.00 94.31 123 ILE A CA 1
ATOM 963 C C . ILE A 1 123 ? 26.392 3.767 -8.928 1.00 94.31 123 ILE A C 1
ATOM 965 O O . ILE A 1 123 ? 26.445 3.754 -10.156 1.00 94.31 123 ILE A O 1
ATOM 969 N N . THR A 1 124 ? 27.490 3.733 -8.163 1.00 95.50 124 THR A N 1
ATOM 970 C CA . THR A 1 124 ? 28.839 3.698 -8.743 1.00 95.50 124 THR A CA 1
ATOM 971 C C . THR A 1 124 ? 29.134 2.407 -9.504 1.00 95.50 124 THR A C 1
ATOM 973 O O . THR A 1 124 ? 29.818 2.471 -10.516 1.00 95.50 124 THR A O 1
ATOM 976 N N . SER A 1 125 ? 28.593 1.255 -9.081 1.00 94.88 125 SER A N 1
ATOM 977 C CA . SER A 1 125 ? 28.760 -0.011 -9.815 1.00 94.88 125 SER A CA 1
ATOM 978 C C . SER A 1 125 ? 27.964 -0.075 -11.120 1.00 94.88 125 SER A C 1
ATOM 980 O O . SER A 1 125 ? 28.277 -0.886 -11.980 1.00 94.88 125 SER A O 1
ATOM 982 N N . CYS A 1 126 ? 26.952 0.780 -11.286 1.00 93.69 126 CYS A N 1
ATOM 983 C CA . CYS A 1 126 ? 26.229 0.951 -12.548 1.00 93.69 126 CYS A CA 1
ATOM 984 C C . CYS A 1 126 ? 26.893 1.994 -13.470 1.00 93.69 126 CYS A C 1
ATOM 986 O O . CYS A 1 126 ? 26.223 2.543 -14.344 1.00 93.69 126 CYS A O 1
ATOM 988 N N . ASP A 1 127 ? 28.174 2.314 -13.251 1.00 96.50 127 ASP A N 1
ATOM 989 C CA . ASP A 1 127 ? 28.943 3.320 -13.994 1.00 96.50 127 ASP A CA 1
ATOM 990 C C . ASP A 1 127 ? 28.293 4.715 -14.011 1.00 96.50 127 ASP A C 1
ATOM 992 O O . ASP A 1 127 ? 28.334 5.438 -15.013 1.00 96.50 127 ASP A O 1
ATOM 996 N N . LEU A 1 128 ? 27.671 5.109 -12.895 1.00 95.94 128 LEU A N 1
ATOM 997 C CA . LEU A 1 128 ? 27.112 6.443 -12.701 1.00 95.94 128 LEU A CA 1
ATOM 998 C C . LEU A 1 128 ? 27.769 7.137 -11.509 1.00 95.94 128 LEU A C 1
ATOM 1000 O O . LEU A 1 128 ? 27.895 6.585 -10.418 1.00 95.94 128 LEU A O 1
ATOM 1004 N N . SER A 1 129 ? 28.135 8.408 -11.684 1.00 96.88 129 SER A N 1
ATOM 1005 C CA . SER A 1 129 ? 28.500 9.249 -10.543 1.00 96.88 129 SER A CA 1
ATOM 1006 C C . SER A 1 129 ? 27.245 9.671 -9.773 1.00 96.88 129 SER A C 1
ATOM 1008 O O . SER A 1 129 ? 26.179 9.878 -10.358 1.00 96.88 129 SER A O 1
ATOM 1010 N N . ILE A 1 130 ? 27.364 9.878 -8.457 1.00 95.06 130 ILE A N 1
ATOM 1011 C CA . ILE A 1 130 ? 26.246 10.346 -7.614 1.00 95.06 130 ILE A CA 1
ATOM 1012 C C . ILE A 1 130 ? 25.698 11.690 -8.127 1.00 95.06 130 ILE A C 1
ATOM 1014 O O . ILE A 1 130 ? 24.488 11.916 -8.139 1.00 95.06 130 ILE A O 1
ATOM 1018 N N . SER A 1 131 ? 26.579 12.577 -8.603 1.00 96.50 131 SER A N 1
ATOM 1019 C CA . SER A 1 131 ? 26.180 13.854 -9.205 1.00 96.50 131 SER A CA 1
ATOM 1020 C C . SER A 1 131 ? 25.345 13.641 -10.470 1.00 96.50 131 SER A C 1
ATOM 1022 O O . SER A 1 131 ? 24.257 14.211 -10.587 1.00 96.50 131 SER A O 1
ATOM 1024 N N . ARG A 1 132 ? 25.794 12.760 -11.378 1.00 97.19 132 ARG A N 1
ATOM 1025 C CA . ARG A 1 132 ? 25.057 12.444 -12.608 1.00 97.19 132 ARG A CA 1
ATOM 1026 C C . ARG A 1 132 ? 23.716 11.785 -12.306 1.00 97.19 132 ARG A C 1
ATOM 1028 O O . ARG A 1 132 ? 22.707 12.194 -12.867 1.00 97.19 132 ARG A O 1
ATOM 1035 N N . PHE A 1 133 ? 23.672 10.854 -11.355 1.00 96.81 133 PHE A N 1
ATOM 1036 C CA . PHE A 1 133 ? 22.431 10.229 -10.894 1.00 96.81 133 PHE A CA 1
ATOM 1037 C C . PHE A 1 133 ? 21.420 11.266 -10.373 1.00 96.81 133 PHE A C 1
ATOM 1039 O O . PHE A 1 133 ? 20.235 11.221 -10.710 1.00 96.81 133 PHE A O 1
ATOM 1046 N N . ASN A 1 134 ? 21.878 12.253 -9.598 1.00 94.06 134 ASN A N 1
ATOM 1047 C CA . ASN A 1 134 ? 21.024 13.335 -9.104 1.00 94.06 134 ASN A CA 1
ATOM 1048 C C . ASN A 1 134 ? 20.540 14.265 -10.229 1.00 94.06 134 ASN A C 1
ATOM 1050 O O . ASN A 1 134 ? 19.402 14.732 -10.186 1.00 94.06 134 ASN A O 1
ATOM 1054 N N . GLN A 1 135 ? 21.373 14.535 -11.240 1.00 96.81 135 GLN A N 1
ATOM 1055 C CA . GLN A 1 135 ? 20.965 15.290 -12.432 1.00 96.81 135 GLN A CA 1
ATOM 1056 C C . GLN A 1 135 ? 19.894 14.536 -13.225 1.00 96.81 135 GLN A C 1
ATOM 1058 O O . GLN A 1 135 ? 18.845 15.109 -13.512 1.00 96.81 135 GLN A O 1
ATOM 1063 N N . LEU A 1 136 ? 20.115 13.247 -13.506 1.00 97.00 136 LEU A N 1
ATOM 1064 C CA . LEU A 1 136 ? 19.147 12.389 -14.191 1.00 97.00 136 LEU A CA 1
ATOM 1065 C C . LEU A 1 136 ? 17.837 12.303 -13.407 1.00 97.00 136 LEU A C 1
ATOM 1067 O O . LEU A 1 136 ? 16.775 12.445 -13.994 1.00 97.00 136 LEU A O 1
ATOM 1071 N N . THR A 1 137 ? 17.892 12.207 -12.078 1.00 95.06 137 THR A N 1
ATOM 1072 C CA . THR A 1 137 ? 16.688 12.235 -11.230 1.00 95.06 137 THR A CA 1
ATOM 1073 C C . THR A 1 137 ? 15.870 13.512 -11.432 1.00 95.06 137 THR A C 1
ATOM 1075 O O . THR A 1 137 ? 14.646 13.448 -11.540 1.00 95.06 137 THR A O 1
ATOM 1078 N N . LYS A 1 138 ? 16.524 14.677 -11.533 1.00 95.25 138 LYS A N 1
ATOM 1079 C CA . LYS A 1 138 ? 15.840 15.952 -11.803 1.00 95.25 138 LYS A CA 1
ATOM 1080 C C . LYS A 1 138 ? 15.259 16.005 -13.216 1.00 95.25 138 LYS A C 1
ATOM 1082 O O . LYS A 1 138 ? 14.128 16.451 -13.369 1.00 95.25 138 LYS A O 1
ATOM 1087 N N . LEU A 1 139 ? 16.002 15.538 -14.219 1.00 96.44 139 LEU A N 1
ATOM 1088 C CA . LEU A 1 139 ? 15.545 15.489 -15.614 1.00 96.44 139 LEU A CA 1
ATOM 1089 C C . LEU A 1 139 ? 14.330 14.567 -15.769 1.00 96.44 139 LEU A C 1
ATOM 1091 O O . LEU A 1 139 ? 13.304 14.964 -16.313 1.00 96.44 139 LEU A O 1
ATOM 1095 N N . VAL A 1 140 ? 14.409 13.364 -15.201 1.00 96.19 140 VAL A N 1
ATOM 1096 C CA . VAL A 1 140 ? 13.320 12.383 -15.195 1.00 96.19 140 VAL A CA 1
ATOM 1097 C C . VAL A 1 140 ? 12.100 12.922 -14.443 1.00 96.19 140 VAL A C 1
ATOM 1099 O O . VAL A 1 140 ? 10.975 12.662 -14.847 1.00 96.19 140 VAL A O 1
ATOM 1102 N N . ALA A 1 141 ? 12.280 13.715 -13.383 1.00 92.69 141 ALA A N 1
ATOM 1103 C CA . ALA A 1 141 ? 11.161 14.337 -12.673 1.00 92.69 141 ALA A CA 1
ATOM 1104 C C . ALA A 1 141 ? 10.445 15.438 -13.483 1.00 92.69 141 ALA A C 1
ATOM 1106 O O . ALA A 1 141 ? 9.262 15.687 -13.245 1.00 92.69 141 ALA A O 1
ATOM 1107 N N . GLN A 1 142 ? 11.138 16.100 -14.417 1.00 96.69 142 GLN A N 1
ATOM 1108 C CA . GLN A 1 142 ? 10.563 17.153 -15.262 1.00 96.69 142 GLN A CA 1
ATOM 1109 C C . GLN A 1 142 ? 9.690 16.582 -16.387 1.00 96.69 142 GLN A C 1
ATOM 1111 O O . GLN A 1 142 ? 8.641 17.151 -16.690 1.00 96.69 142 GLN A O 1
ATOM 1116 N N . ASP A 1 143 ? 10.079 15.443 -16.965 1.00 97.19 143 ASP A N 1
ATOM 1117 C CA . ASP A 1 143 ? 9.347 14.796 -18.054 1.00 97.19 143 ASP A CA 1
ATOM 1118 C C . ASP A 1 143 ? 8.603 13.531 -17.587 1.00 97.19 143 ASP A C 1
ATOM 1120 O O . ASP A 1 143 ? 9.183 12.483 -17.295 1.00 97.19 143 ASP A O 1
ATOM 1124 N N . LYS A 1 144 ? 7.265 13.607 -17.582 1.00 94.88 144 LYS A N 1
ATOM 1125 C CA . LYS A 1 144 ? 6.381 12.495 -17.194 1.00 94.88 144 LYS A CA 1
ATOM 1126 C C . LYS A 1 144 ? 6.492 11.279 -18.117 1.00 94.88 144 LYS A C 1
ATOM 1128 O O . LYS A 1 144 ? 6.312 10.154 -17.644 1.00 94.88 144 LYS A O 1
ATOM 1133 N N . GLN A 1 145 ? 6.728 11.477 -19.415 1.00 96.12 145 GLN A N 1
ATOM 1134 C CA . GLN A 1 145 ? 6.857 10.365 -20.358 1.00 96.12 145 GLN A CA 1
ATOM 1135 C C . GLN A 1 145 ? 8.173 9.630 -20.124 1.00 96.12 145 GLN A C 1
ATOM 1137 O O . GLN A 1 145 ? 8.169 8.403 -19.980 1.00 96.12 145 GLN A O 1
ATOM 1142 N N . LEU A 1 146 ? 9.266 10.381 -19.975 1.00 95.62 146 LEU A N 1
ATOM 1143 C CA . LEU A 1 146 ? 10.568 9.830 -19.615 1.00 95.62 146 LEU A CA 1
ATOM 1144 C C . LEU A 1 146 ? 10.513 9.086 -18.273 1.00 95.62 146 LEU A C 1
ATOM 1146 O O . LEU A 1 146 ? 10.954 7.939 -18.190 1.00 95.62 146 LEU A O 1
ATOM 1150 N N . ALA A 1 147 ? 9.876 9.668 -17.251 1.00 95.69 147 ALA A N 1
ATOM 1151 C CA . ALA A 1 147 ? 9.631 8.994 -15.976 1.00 95.69 147 ALA A CA 1
ATOM 1152 C C . ALA A 1 147 ? 8.888 7.667 -16.139 1.00 95.69 147 ALA A C 1
ATOM 1154 O O . ALA A 1 147 ? 9.231 6.682 -15.484 1.00 95.69 147 ALA A O 1
ATOM 1155 N N . SER A 1 148 ? 7.875 7.606 -17.007 1.00 94.38 148 SER A N 1
ATOM 1156 C CA . SER A 1 148 ? 7.155 6.357 -17.264 1.00 94.38 148 SER A CA 1
ATOM 1157 C C . SER A 1 148 ? 8.064 5.302 -17.900 1.00 94.38 148 SER A C 1
ATOM 1159 O O . SER A 1 148 ? 8.056 4.158 -17.445 1.00 94.38 148 SER A O 1
ATOM 1161 N N . ARG A 1 149 ? 8.881 5.677 -18.896 1.00 96.62 149 ARG A N 1
ATOM 1162 C CA . ARG A 1 149 ? 9.828 4.767 -19.568 1.00 96.62 149 ARG A CA 1
ATOM 1163 C C . ARG A 1 149 ? 10.878 4.222 -18.599 1.00 96.62 149 ARG A C 1
ATOM 1165 O O . ARG A 1 149 ? 11.020 3.008 -18.486 1.00 96.62 149 ARG A O 1
ATOM 1172 N N . VAL A 1 150 ? 11.524 5.099 -17.828 1.00 96.62 150 VAL A N 1
ATOM 1173 C CA . VAL A 1 150 ? 12.528 4.726 -16.816 1.00 96.62 150 VAL A CA 1
ATOM 1174 C C . VAL A 1 150 ? 11.938 3.789 -15.765 1.00 96.62 150 VAL A C 1
ATOM 1176 O O . VAL A 1 150 ? 12.539 2.768 -15.440 1.00 96.62 150 VAL A O 1
ATOM 1179 N N . ASN A 1 151 ? 10.735 4.079 -15.264 1.00 94.19 151 ASN A N 1
ATOM 1180 C CA . ASN A 1 151 ? 10.081 3.217 -14.278 1.00 94.19 151 ASN A CA 1
ATOM 1181 C C . ASN A 1 151 ? 9.717 1.836 -14.841 1.00 94.19 151 ASN A C 1
ATOM 1183 O O . ASN A 1 151 ? 9.799 0.845 -14.114 1.00 94.19 151 ASN A O 1
ATOM 1187 N N . ARG A 1 152 ? 9.327 1.750 -16.121 1.00 94.38 152 ARG A N 1
ATOM 1188 C CA . ARG A 1 152 ? 9.083 0.464 -16.795 1.00 94.38 152 ARG A CA 1
ATOM 1189 C C . ARG A 1 152 ? 10.377 -0.323 -16.961 1.00 94.38 152 ARG A C 1
ATOM 1191 O O . ARG A 1 152 ? 10.389 -1.498 -16.618 1.00 94.38 152 ARG A O 1
ATOM 1198 N N . GLN A 1 153 ? 11.461 0.320 -17.389 1.00 95.25 153 GLN A N 1
ATOM 1199 C CA . GLN A 1 153 ? 12.762 -0.338 -17.508 1.00 95.25 153 GLN A CA 1
ATOM 1200 C C . GLN A 1 153 ? 13.257 -0.845 -16.142 1.00 95.25 153 GLN A C 1
ATOM 1202 O O . GLN A 1 153 ? 13.623 -2.007 -16.000 1.00 95.25 153 GLN A O 1
ATOM 1207 N N . ALA A 1 154 ? 13.148 -0.026 -15.092 1.00 94.31 154 ALA A N 1
ATOM 1208 C CA . ALA A 1 154 ? 13.479 -0.433 -13.726 1.00 94.31 154 ALA A CA 1
ATOM 1209 C C . ALA A 1 154 ? 12.582 -1.577 -13.210 1.00 94.31 154 ALA A C 1
ATOM 1211 O O . ALA A 1 154 ? 12.994 -2.395 -12.389 1.00 94.31 154 ALA A O 1
ATOM 1212 N N . TYR A 1 155 ? 11.327 -1.653 -13.661 1.00 91.06 155 TYR A N 1
ATOM 1213 C CA . TYR A 1 155 ? 10.462 -2.800 -13.388 1.00 91.06 155 TYR A CA 1
ATOM 1214 C C . TYR A 1 155 ? 10.943 -4.065 -14.103 1.00 91.06 155 TYR A C 1
ATOM 1216 O O . TYR A 1 155 ? 11.036 -5.100 -13.450 1.00 91.06 155 TYR A O 1
ATOM 1224 N N . LEU A 1 156 ? 11.319 -3.974 -15.382 1.00 92.69 156 LEU A N 1
ATOM 1225 C CA . LEU A 1 156 ? 11.868 -5.106 -16.131 1.00 92.69 156 LEU A CA 1
ATOM 1226 C C . LEU A 1 156 ? 13.133 -5.659 -15.472 1.00 92.69 156 LEU A C 1
ATOM 1228 O O . LEU A 1 156 ? 13.214 -6.867 -15.287 1.00 92.69 156 LEU A O 1
ATOM 1232 N N . TYR A 1 157 ? 14.058 -4.803 -15.024 1.00 92.19 157 TYR A N 1
ATOM 1233 C CA . TYR A 1 157 ? 15.244 -5.251 -14.281 1.00 92.19 157 TYR A CA 1
ATOM 1234 C C . TYR A 1 157 ? 14.903 -6.009 -12.998 1.00 92.19 157 TYR A C 1
ATOM 1236 O O . TYR A 1 157 ? 15.534 -7.017 -12.697 1.00 92.19 157 TYR A O 1
ATOM 1244 N N . ARG A 1 158 ? 13.886 -5.560 -12.252 1.00 88.69 158 ARG A N 1
ATOM 1245 C CA . ARG A 1 158 ? 13.445 -6.255 -11.032 1.00 88.69 158 ARG A CA 1
ATOM 1246 C C . ARG A 1 158 ? 12.866 -7.628 -11.342 1.00 88.69 158 ARG A C 1
ATOM 1248 O O . ARG A 1 158 ? 13.280 -8.601 -10.730 1.00 88.69 158 ARG A O 1
ATOM 1255 N N . VAL A 1 159 ? 11.958 -7.701 -12.313 1.00 87.31 159 VAL A N 1
ATOM 1256 C CA . VAL A 1 159 ? 11.363 -8.974 -12.742 1.00 87.31 159 VAL A CA 1
ATOM 1257 C C . VAL A 1 159 ? 12.442 -9.911 -13.284 1.00 87.31 159 VAL A C 1
ATOM 1259 O O . VAL A 1 159 ? 12.436 -11.094 -12.972 1.00 87.31 159 VAL A O 1
ATOM 1262 N N . GLY A 1 160 ? 13.407 -9.388 -14.042 1.00 86.75 160 GLY A N 1
ATOM 1263 C CA . GLY A 1 160 ? 14.553 -10.160 -14.513 1.00 86.75 160 GLY A CA 1
ATOM 1264 C C . GLY A 1 160 ? 15.370 -10.752 -13.375 1.00 86.75 160 GLY A C 1
ATOM 1265 O O . GLY A 1 160 ? 15.605 -11.955 -13.383 1.00 86.75 160 GLY A O 1
ATOM 1266 N N . ALA A 1 161 ? 15.755 -9.941 -12.390 1.00 84.69 161 ALA A N 1
ATOM 1267 C CA . ALA A 1 161 ? 16.493 -10.417 -11.220 1.00 84.69 161 ALA A CA 1
ATOM 1268 C C . ALA A 1 161 ? 15.706 -11.488 -10.439 1.00 84.69 161 ALA A C 1
ATOM 1270 O O . ALA A 1 161 ? 16.255 -12.529 -10.089 1.00 84.69 161 ALA A O 1
ATOM 1271 N N . GLU A 1 162 ? 14.397 -11.284 -10.244 1.00 81.69 162 GLU A N 1
ATOM 1272 C CA . GLU A 1 162 ? 13.514 -12.260 -9.590 1.00 81.69 162 GLU A CA 1
ATOM 1273 C C . GLU A 1 162 ? 13.438 -13.592 -10.358 1.00 81.69 162 GLU A C 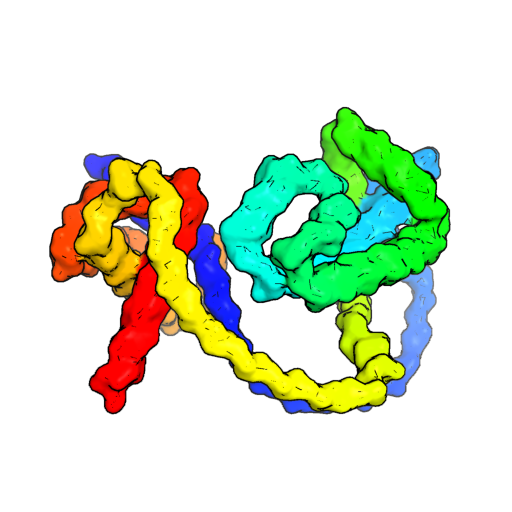1
ATOM 1275 O O . GLU A 1 162 ? 13.487 -14.657 -9.743 1.00 81.69 162 GLU A O 1
ATOM 1280 N N . LEU A 1 163 ? 13.357 -13.547 -11.692 1.00 81.50 163 LEU A N 1
ATOM 1281 C CA . LEU A 1 163 ? 13.273 -14.738 -12.545 1.00 81.50 163 LEU A CA 1
ATOM 1282 C C . LEU A 1 163 ? 14.581 -15.535 -12.610 1.00 81.50 163 LEU A C 1
ATOM 1284 O O . LEU A 1 163 ? 14.531 -16.757 -12.726 1.00 81.50 163 LEU A O 1
ATOM 1288 N N . HIS A 1 164 ? 15.738 -14.875 -12.533 1.00 81.06 164 HIS A N 1
ATOM 1289 C CA . HIS A 1 164 ? 17.039 -15.551 -12.592 1.00 81.06 164 HIS A CA 1
ATOM 1290 C C . HIS A 1 164 ? 17.445 -16.185 -11.254 1.00 81.06 164 HIS A C 1
ATOM 1292 O O . HIS A 1 164 ? 18.503 -16.799 -11.164 1.00 81.06 164 HIS A O 1
ATOM 1298 N N . GLY A 1 165 ? 16.618 -16.067 -10.209 1.00 64.75 165 GLY A N 1
ATOM 1299 C CA . GLY A 1 165 ? 16.954 -16.582 -8.881 1.00 64.75 165 GLY A CA 1
ATOM 1300 C C . GLY A 1 165 ? 18.049 -15.779 -8.176 1.00 64.75 165 GLY A C 1
ATOM 1301 O O . GLY A 1 165 ? 18.364 -16.080 -7.023 1.00 64.75 165 GLY A O 1
ATOM 1302 N N . ASP A 1 166 ? 18.542 -14.714 -8.815 1.00 61.81 166 ASP A N 1
ATOM 1303 C CA . ASP A 1 166 ? 19.348 -13.656 -8.220 1.00 61.81 166 ASP A CA 1
ATOM 1304 C C . ASP A 1 166 ? 18.440 -12.825 -7.308 1.00 61.81 166 ASP A C 1
ATOM 1306 O O . ASP A 1 166 ? 18.109 -11.661 -7.556 1.00 61.81 166 ASP A O 1
ATOM 1310 N N . LYS A 1 167 ? 17.996 -13.440 -6.207 1.00 54.25 167 LYS A N 1
ATOM 1311 C CA . LYS A 1 167 ? 17.520 -12.681 -5.058 1.00 54.25 167 LYS A CA 1
ATOM 1312 C C . LYS A 1 167 ? 18.656 -11.723 -4.732 1.00 54.25 167 LYS A C 1
ATOM 1314 O O . LYS A 1 167 ? 19.739 -12.182 -4.379 1.00 54.25 167 LYS A O 1
ATOM 1319 N N . PHE A 1 168 ? 18.422 -10.415 -4.874 1.00 52.03 168 PHE A N 1
ATOM 1320 C CA . PHE A 1 168 ? 19.296 -9.399 -4.293 1.00 52.03 168 PHE A CA 1
ATOM 1321 C C . PHE A 1 168 ? 19.647 -9.886 -2.895 1.00 52.03 168 PHE A C 1
ATOM 1323 O O . PHE A 1 168 ? 18.730 -10.037 -2.083 1.00 52.03 168 PHE A O 1
ATOM 1330 N N . LEU A 1 169 ? 20.921 -10.243 -2.682 1.00 42.97 169 LEU A N 1
ATOM 1331 C CA . LEU A 1 169 ? 21.372 -10.872 -1.446 1.00 42.97 169 LEU A CA 1
ATOM 1332 C C . LEU A 1 169 ? 20.770 -10.075 -0.288 1.00 42.97 169 LEU A C 1
ATOM 1334 O O . LEU A 1 169 ? 21.048 -8.872 -0.183 1.00 42.97 169 LEU A O 1
ATOM 1338 N N . PRO A 1 170 ? 19.900 -10.685 0.538 1.00 41.12 170 PRO A N 1
ATOM 1339 C CA . PRO A 1 170 ? 19.475 -10.054 1.768 1.00 41.12 170 PRO A CA 1
ATOM 1340 C C . PRO A 1 170 ? 20.754 -9.658 2.501 1.00 41.12 170 PRO A C 1
ATOM 1342 O O . PRO A 1 170 ? 21.674 -10.464 2.616 1.00 41.12 170 PRO A O 1
ATOM 1345 N N . VAL A 1 171 ? 20.833 -8.418 2.982 1.00 44.66 171 VAL A N 1
ATOM 1346 C CA . VAL A 1 171 ? 21.996 -7.862 3.707 1.00 44.66 171 VAL A CA 1
ATOM 1347 C C . VAL A 1 171 ? 22.402 -8.676 4.934 1.00 44.66 171 VAL A C 1
ATOM 1349 O O . VAL A 1 171 ? 23.396 -8.361 5.584 1.00 44.66 171 VAL A O 1
ATOM 1352 N N . GLU A 1 172 ? 21.697 -9.754 5.239 1.00 47.72 172 GLU A N 1
ATOM 1353 C CA . GLU A 1 172 ? 21.897 -10.538 6.433 1.00 47.72 172 GLU A CA 1
ATOM 1354 C C . GLU A 1 172 ? 23.277 -11.216 6.398 1.00 47.72 172 GLU A C 1
ATOM 1356 O O . GLU A 1 172 ? 23.931 -11.249 7.438 1.00 47.72 172 GLU A O 1
ATOM 1361 N N . ASP A 1 173 ? 23.822 -11.499 5.206 1.00 36.03 173 ASP A N 1
ATOM 1362 C CA . ASP A 1 173 ? 25.203 -11.979 5.016 1.00 36.03 173 ASP A CA 1
ATOM 1363 C C . ASP A 1 173 ? 26.280 -10.886 5.232 1.00 36.03 173 ASP A C 1
ATOM 1365 O O . ASP A 1 173 ? 27.407 -11.177 5.625 1.00 36.03 173 ASP A O 1
ATOM 1369 N N . LEU A 1 174 ? 25.948 -9.595 5.076 1.00 42.44 174 LEU A N 1
ATOM 1370 C CA . LEU A 1 174 ? 26.825 -8.465 5.453 1.00 42.44 174 LEU A CA 1
ATOM 1371 C C . LEU A 1 174 ? 26.641 -8.040 6.919 1.00 42.44 174 LEU A C 1
ATOM 1373 O O . LEU A 1 174 ? 27.486 -7.351 7.497 1.00 42.44 174 LEU A O 1
ATOM 1377 N N . ARG A 1 175 ? 25.519 -8.429 7.527 1.00 44.69 175 ARG A N 1
ATOM 1378 C CA . ARG A 1 175 ? 25.145 -8.118 8.907 1.00 44.69 175 ARG A CA 1
ATOM 1379 C C . ARG A 1 175 ? 25.797 -9.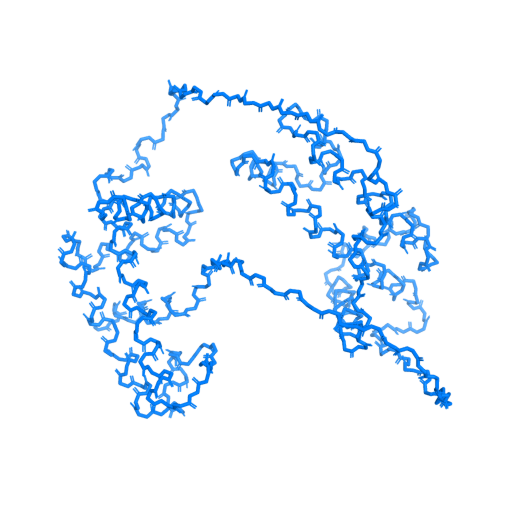083 9.897 1.00 44.69 175 ARG A C 1
ATOM 1381 O O . ARG A 1 175 ? 26.074 -8.673 11.025 1.00 44.69 175 ARG A O 1
ATOM 1388 N N . GLU A 1 176 ? 26.076 -10.320 9.489 1.00 40.78 176 GLU A N 1
ATOM 1389 C CA . GLU A 1 176 ? 26.822 -11.294 10.298 1.00 40.78 176 GLU A CA 1
ATOM 1390 C C . GLU A 1 176 ? 28.311 -10.946 10.440 1.00 40.78 176 GLU A C 1
ATOM 1392 O O . GLU A 1 176 ? 28.869 -11.129 11.520 1.00 40.78 176 GLU A O 1
ATOM 1397 N N . ALA A 1 177 ? 28.914 -10.272 9.456 1.00 42.22 177 ALA A N 1
ATOM 1398 C CA . ALA A 1 177 ? 30.273 -9.729 9.570 1.00 42.22 177 ALA A CA 1
ATOM 1399 C C . ALA A 1 177 ? 30.408 -8.567 10.586 1.00 42.22 177 ALA A C 1
ATOM 1401 O O . ALA A 1 177 ? 31.519 -8.177 10.940 1.00 42.22 177 ALA A O 1
ATOM 1402 N N . ALA A 1 178 ? 29.292 -8.005 11.075 1.00 42.47 178 ALA A N 1
ATOM 1403 C CA . ALA A 1 178 ? 29.268 -6.831 11.955 1.00 42.47 178 ALA A CA 1
ATOM 1404 C C . ALA A 1 178 ? 28.682 -7.091 13.360 1.00 42.47 178 ALA A C 1
ATOM 1406 O O . ALA A 1 178 ? 28.577 -6.163 14.165 1.00 42.47 178 ALA A O 1
ATOM 1407 N N . LYS A 1 179 ? 28.289 -8.330 13.691 1.00 40.34 179 LYS A N 1
ATOM 1408 C CA . LYS A 1 179 ? 27.718 -8.687 15.005 1.00 40.34 179 LYS A CA 1
ATOM 1409 C C . LYS A 1 179 ? 28.779 -9.227 15.969 1.00 40.34 179 LYS A C 1
ATOM 1411 O O . LYS A 1 179 ? 28.697 -10.350 16.448 1.00 40.34 179 LYS A O 1
ATOM 1416 N N . GLY A 1 180 ? 29.725 -8.370 16.333 1.00 35.78 180 GLY A N 1
ATOM 1417 C CA . GLY A 1 180 ? 30.463 -8.478 17.590 1.00 35.78 180 GLY A CA 1
ATOM 1418 C C . GLY A 1 180 ? 30.092 -7.304 18.492 1.00 35.78 180 GLY A C 1
ATOM 1419 O O . GLY A 1 180 ? 30.671 -6.235 18.349 1.00 35.78 180 GLY A O 1
ATOM 1420 N N . GLY A 1 181 ? 29.117 -7.461 19.400 1.00 30.08 181 GLY A N 1
ATOM 1421 C CA . GLY A 1 181 ? 28.864 -6.429 20.420 1.00 30.08 181 GLY A CA 1
ATOM 1422 C C . GLY A 1 181 ? 27.456 -6.345 21.021 1.00 30.08 181 GLY A C 1
ATOM 1423 O O . GLY A 1 181 ? 26.618 -5.593 20.542 1.00 30.08 181 GLY A O 1
ATOM 1424 N N . ARG A 1 182 ? 27.261 -7.090 22.118 1.00 32.25 182 ARG A N 1
ATOM 1425 C CA . ARG A 1 182 ? 26.513 -6.774 23.360 1.00 32.25 182 ARG A CA 1
ATOM 1426 C C . ARG A 1 182 ? 25.175 -5.998 23.319 1.00 32.25 182 ARG A C 1
ATOM 1428 O O . ARG A 1 182 ? 25.126 -4.788 23.156 1.00 32.25 182 ARG A O 1
ATOM 1435 N N . SER A 1 183 ? 24.119 -6.733 23.691 1.00 38.62 183 SER A N 1
ATOM 1436 C CA . SER A 1 183 ? 23.278 -6.549 24.899 1.00 38.62 183 SER A CA 1
ATOM 1437 C C . SER A 1 183 ? 23.158 -5.139 25.508 1.00 38.62 183 SER A C 1
ATOM 1439 O O . SER A 1 183 ? 24.109 -4.638 26.104 1.00 38.62 183 SER A O 1
ATOM 1441 N N . GLY A 1 184 ? 21.928 -4.615 25.548 1.00 30.97 184 GLY A N 1
ATOM 1442 C CA . GLY A 1 184 ? 21.542 -3.484 26.398 1.00 30.97 184 GLY A CA 1
ATOM 1443 C C . GLY A 1 184 ? 20.024 -3.306 26.476 1.00 30.97 184 GLY A C 1
ATOM 1444 O O . GLY A 1 184 ? 19.403 -2.791 25.555 1.00 30.97 184 GLY A O 1
ATOM 1445 N N . ARG A 1 185 ? 19.450 -3.788 27.579 1.00 37.19 185 ARG A N 1
ATOM 1446 C CA . ARG A 1 185 ? 18.037 -3.781 27.996 1.00 37.19 185 ARG A CA 1
ATOM 1447 C C . ARG A 1 185 ? 17.616 -2.361 28.417 1.00 37.19 185 ARG A C 1
ATOM 1449 O O . ARG A 1 185 ? 18.399 -1.685 29.074 1.00 37.19 185 ARG A O 1
ATOM 1456 N N . GLY A 1 186 ? 16.387 -1.939 28.117 1.00 28.98 186 GLY A N 1
ATOM 1457 C CA . GLY A 1 186 ? 15.835 -0.672 28.610 1.00 28.98 186 GLY A CA 1
ATOM 1458 C C . GLY A 1 186 ? 14.314 -0.625 28.494 1.00 28.98 186 GLY A C 1
ATOM 1459 O O . GLY A 1 186 ? 13.788 -0.345 27.421 1.00 28.98 186 GLY A O 1
ATOM 1460 N N . ASN A 1 187 ? 13.634 -0.930 29.602 1.00 37.62 187 ASN A N 1
ATOM 1461 C CA . ASN A 1 187 ? 12.209 -0.675 29.810 1.00 37.62 187 ASN A CA 1
ATOM 1462 C C . ASN A 1 187 ? 11.989 0.834 29.984 1.00 37.62 187 ASN A C 1
ATOM 1464 O O . ASN A 1 187 ? 12.718 1.472 30.740 1.00 37.62 187 ASN A O 1
ATOM 1468 N N . GLY A 1 188 ? 10.971 1.381 29.322 1.00 29.03 188 GLY A N 1
ATOM 1469 C CA . GLY A 1 188 ? 10.498 2.747 29.530 1.00 29.03 188 GLY A CA 1
ATOM 1470 C C . GLY A 1 188 ? 8.978 2.770 29.474 1.00 29.03 188 GLY A C 1
ATOM 1471 O O . GLY A 1 188 ? 8.397 2.627 28.399 1.00 29.03 188 GLY A O 1
ATOM 1472 N N . GLU A 1 189 ? 8.369 2.889 30.652 1.00 26.81 189 GLU A N 1
ATOM 1473 C CA . GLU A 1 189 ? 6.935 3.034 30.891 1.00 26.81 189 GLU A CA 1
ATOM 1474 C C . GLU A 1 189 ? 6.332 4.214 30.122 1.00 26.81 189 GLU A C 1
ATOM 1476 O O . GLU A 1 189 ? 6.900 5.302 30.023 1.00 26.81 189 GLU A O 1
ATOM 1481 N N . PHE A 1 190 ? 5.146 3.964 29.574 1.00 29.03 190 PHE A N 1
ATOM 1482 C CA . PHE A 1 190 ? 4.358 4.886 28.773 1.00 29.03 190 PHE A CA 1
ATOM 1483 C C . PHE A 1 190 ? 3.385 5.618 29.706 1.00 29.03 190 PHE A C 1
ATOM 1485 O O . PHE A 1 190 ? 2.443 5.007 30.208 1.00 29.03 190 PHE A O 1
ATOM 1492 N N . SER A 1 191 ? 3.599 6.911 29.957 1.00 32.62 191 SER A N 1
ATOM 1493 C CA . SER A 1 191 ? 2.629 7.748 30.666 1.00 32.62 191 SER A CA 1
ATOM 1494 C C . SER A 1 191 ? 1.698 8.448 29.671 1.00 32.62 191 SER A C 1
ATOM 1496 O O . SER A 1 191 ? 2.112 9.215 28.799 1.00 32.62 191 SER A O 1
ATOM 1498 N N . ASP A 1 192 ? 0.407 8.143 29.803 1.00 30.88 192 ASP A N 1
ATOM 1499 C CA . ASP A 1 192 ? -0.695 8.769 29.078 1.00 30.88 192 ASP A CA 1
ATOM 1500 C C . ASP A 1 192 ? -0.891 10.217 29.559 1.00 30.88 192 ASP A C 1
ATOM 1502 O O . ASP A 1 192 ? -1.533 10.492 30.571 1.00 30.88 192 ASP A O 1
ATOM 1506 N N . GLY A 1 193 ? -0.341 11.163 28.800 1.00 32.84 193 GLY A N 1
ATOM 1507 C CA . GLY A 1 193 ? -0.622 12.590 28.924 1.00 32.84 193 GLY A CA 1
ATOM 1508 C C . GLY A 1 193 ? -1.731 13.010 27.965 1.00 32.84 193 GLY A C 1
ATOM 1509 O O . GLY A 1 193 ? -1.469 13.457 26.848 1.00 32.84 193 GLY A O 1
ATOM 1510 N N . ALA A 1 194 ? -2.982 12.871 28.395 1.00 45.56 194 ALA A N 1
ATOM 1511 C CA . ALA A 1 194 ? -4.104 13.549 27.766 1.00 45.56 194 ALA A CA 1
ATOM 1512 C C . ALA A 1 194 ? -3.999 15.055 28.046 1.00 45.56 194 ALA A C 1
ATOM 1514 O O . ALA A 1 194 ? -3.955 15.441 29.208 1.00 45.56 194 ALA A O 1
ATOM 1515 N N . ASN A 1 195 ? -3.977 15.894 27.002 1.00 37.25 195 ASN A N 1
ATOM 1516 C CA . ASN A 1 195 ? -4.806 17.102 26.932 1.00 37.25 195 ASN A CA 1
ATOM 1517 C C . ASN A 1 195 ? -4.665 17.856 25.601 1.00 37.25 195 ASN A C 1
ATOM 1519 O O . ASN A 1 195 ? -3.576 18.201 25.160 1.00 37.25 195 ASN A O 1
ATOM 1523 N N . GLY A 1 196 ? -5.831 18.178 25.035 1.00 38.12 196 GLY A N 1
ATOM 1524 C CA . GLY A 1 196 ? -6.065 19.445 24.349 1.00 38.12 196 GLY A CA 1
ATOM 1525 C C . GLY A 1 196 ? -5.659 19.527 22.885 1.00 38.12 196 GLY A C 1
ATOM 1526 O O . GLY A 1 196 ? -4.601 20.047 22.574 1.00 38.12 196 GLY A O 1
ATOM 1527 N N . LEU A 1 197 ? -6.569 19.150 21.982 1.00 37.25 197 LEU A N 1
ATOM 1528 C CA . LEU A 1 197 ? -6.876 19.959 20.796 1.00 37.25 197 LEU A CA 1
ATOM 1529 C C . LEU A 1 197 ? -8.246 19.552 20.242 1.00 37.25 197 LEU A C 1
ATOM 1531 O O . LEU A 1 197 ? -8.582 18.372 20.127 1.00 37.25 197 LEU A O 1
ATOM 1535 N N . SER A 1 198 ? -9.049 20.572 19.955 1.00 42.00 198 SER A N 1
ATOM 1536 C CA . SER A 1 198 ? -10.469 20.541 19.603 1.00 42.00 198 SER A CA 1
ATOM 1537 C C . SER A 1 198 ? -10.757 19.772 18.303 1.00 42.00 198 SER A C 1
ATOM 1539 O O . SER A 1 198 ? -11.007 20.342 17.247 1.00 42.00 198 SER A O 1
ATOM 1541 N N . ALA A 1 199 ? -10.708 18.440 18.375 1.00 44.78 199 ALA A N 1
ATOM 1542 C CA . ALA A 1 199 ? -11.112 17.523 17.308 1.00 44.78 199 ALA A CA 1
ATOM 1543 C C . ALA A 1 199 ? -12.484 16.880 17.579 1.00 44.78 199 ALA A C 1
ATOM 1545 O O . ALA A 1 199 ? -13.024 16.224 16.697 1.00 44.78 199 ALA A O 1
ATOM 1546 N N . MET A 1 200 ? -13.066 17.074 18.770 1.00 44.81 200 MET A N 1
ATOM 1547 C CA . MET A 1 200 ? -14.299 16.422 19.249 1.00 44.81 200 MET 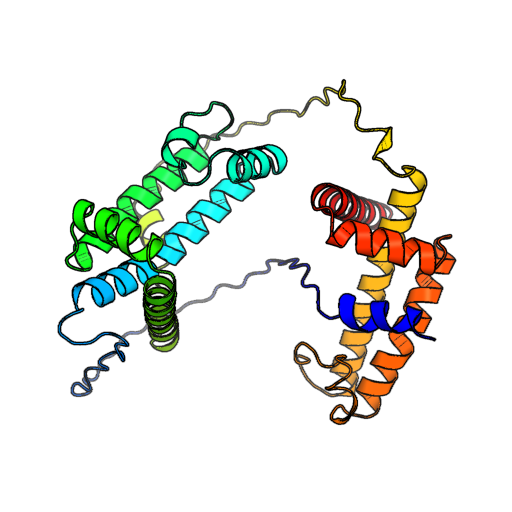A CA 1
ATOM 1548 C C . MET A 1 200 ? -15.514 16.585 18.324 1.00 44.81 200 MET A C 1
ATOM 1550 O O . MET A 1 200 ? -16.268 15.632 18.163 1.00 44.81 200 MET A O 1
ATOM 1554 N N . ALA A 1 201 ? -15.675 17.715 17.633 1.00 46.41 201 ALA A N 1
ATOM 1555 C CA . ALA A 1 201 ? -16.813 17.914 16.726 1.00 46.41 201 ALA A CA 1
ATOM 1556 C C . ALA A 1 201 ? -16.705 17.107 15.413 1.00 46.41 201 ALA A C 1
ATOM 1558 O O . ALA A 1 201 ? -17.712 16.786 14.784 1.00 46.41 201 ALA A O 1
ATOM 1559 N N . LEU A 1 202 ? -15.491 16.703 15.020 1.00 47.38 202 LEU A N 1
ATOM 1560 C CA . LEU A 1 202 ? -15.263 15.790 13.897 1.00 47.38 202 LEU A CA 1
ATOM 1561 C C . LEU A 1 202 ? -15.312 14.319 14.333 1.00 47.38 202 LEU A C 1
ATOM 1563 O O . LEU A 1 202 ? -15.204 13.433 13.489 1.00 47.38 202 LEU A O 1
ATOM 1567 N N . LEU A 1 203 ? -15.479 14.016 15.620 1.00 51.69 203 LEU A N 1
ATOM 1568 C CA . LEU A 1 203 ? -15.429 12.664 16.166 1.00 51.69 203 LEU A CA 1
ATOM 1569 C C . LEU A 1 203 ? -16.848 12.159 16.379 1.00 51.69 203 LEU A C 1
ATOM 1571 O O . LEU A 1 203 ? -17.523 12.517 17.334 1.00 51.69 203 LEU A O 1
ATOM 1575 N N . GLY A 1 204 ? -17.314 11.316 15.456 1.00 60.62 204 GLY A N 1
ATOM 1576 C CA . GLY A 1 204 ? -18.577 10.604 15.637 1.00 60.62 204 GLY A CA 1
ATOM 1577 C C . GLY A 1 204 ? -18.641 9.931 17.013 1.00 60.62 204 GLY A C 1
ATOM 1578 O O . GLY A 1 204 ? -17.611 9.554 17.572 1.00 60.62 204 GLY A O 1
ATOM 1579 N N . GLN A 1 205 ? -19.855 9.798 17.548 1.00 80.25 205 GLN A N 1
ATOM 1580 C CA . GLN A 1 205 ? -20.115 9.280 18.893 1.00 80.25 205 GLN A CA 1
ATOM 1581 C C . GLN A 1 205 ? -19.255 8.032 19.204 1.00 80.25 205 GLN A C 1
ATOM 1583 O O . GLN A 1 205 ? -19.310 7.061 18.442 1.00 80.25 205 GLN A O 1
ATOM 1588 N N . PRO A 1 206 ? -18.487 8.010 20.312 1.00 86.62 206 PRO A N 1
ATOM 1589 C CA . PRO A 1 206 ? -17.518 6.946 20.604 1.00 86.62 206 PRO A CA 1
ATOM 1590 C C . PRO A 1 206 ? -18.171 5.560 20.681 1.00 86.62 206 PRO A C 1
ATOM 1592 O O . PRO A 1 206 ? -17.595 4.573 20.224 1.00 86.62 206 PRO A O 1
ATOM 1595 N N . LYS A 1 207 ? -19.419 5.496 21.165 1.00 92.31 207 LYS A N 1
ATOM 1596 C CA . LYS A 1 207 ? -20.234 4.274 21.169 1.00 92.31 207 LYS A CA 1
ATOM 1597 C C . LYS A 1 207 ? -20.440 3.723 19.753 1.00 92.31 207 LYS A C 1
ATOM 1599 O O . LYS A 1 207 ? -20.184 2.549 19.515 1.00 92.31 207 LYS A O 1
ATOM 1604 N N . LYS A 1 208 ? -20.812 4.576 18.791 1.00 93.56 208 LYS A N 1
ATOM 1605 C CA . LYS A 1 208 ? -21.029 4.177 17.389 1.00 93.56 208 LYS A CA 1
ATOM 1606 C C . LYS A 1 208 ? -19.754 3.674 16.724 1.00 93.56 208 LYS A C 1
ATOM 1608 O O . LYS A 1 208 ? -19.799 2.714 15.966 1.00 93.56 208 LYS A O 1
ATOM 1613 N N . LEU A 1 209 ? -18.616 4.299 17.028 1.00 93.94 209 LEU A N 1
ATOM 1614 C CA . LEU A 1 209 ? -17.320 3.859 16.517 1.00 93.94 209 LEU A CA 1
ATOM 1615 C C . LEU A 1 209 ? -16.969 2.444 17.003 1.00 93.94 209 LEU A C 1
ATOM 1617 O O . LEU A 1 209 ? -16.480 1.639 16.215 1.00 93.94 209 LEU A O 1
ATOM 1621 N N . ARG A 1 210 ? -17.258 2.132 18.274 1.00 95.25 210 ARG A N 1
ATOM 1622 C CA . ARG A 1 210 ? -17.047 0.791 18.839 1.00 95.25 210 ARG A CA 1
ATOM 1623 C C . ARG A 1 210 ? -17.970 -0.249 18.198 1.00 95.25 210 ARG A C 1
ATOM 1625 O O . ARG A 1 210 ? -17.483 -1.302 17.804 1.00 95.25 210 ARG A O 1
ATOM 1632 N N . LEU A 1 211 ? -19.259 0.064 18.023 1.00 96.38 211 LEU A N 1
ATOM 1633 C CA . LEU A 1 211 ? -20.204 -0.820 17.320 1.00 96.38 211 LEU A CA 1
ATOM 1634 C C . LEU A 1 211 ? -19.783 -1.063 15.863 1.00 96.38 211 LEU A C 1
ATOM 1636 O O . LEU A 1 211 ? -19.889 -2.182 15.365 1.00 96.38 211 LEU A O 1
ATOM 1640 N N . PHE A 1 212 ? -19.263 -0.031 15.191 1.00 96.69 212 PHE A N 1
ATOM 1641 C CA . PHE A 1 212 ? -18.770 -0.135 13.819 1.00 96.69 212 PHE A CA 1
ATOM 1642 C C . PHE A 1 212 ? -17.537 -1.031 13.729 1.00 96.69 212 PHE A C 1
ATOM 1644 O O . PHE A 1 212 ? -17.503 -1.915 12.881 1.00 96.69 212 PHE A O 1
ATOM 1651 N N . ALA A 1 213 ? -16.562 -0.848 14.624 1.00 95.94 213 ALA A N 1
ATOM 1652 C CA . ALA A 1 213 ? -15.382 -1.705 14.700 1.00 95.94 213 ALA A CA 1
ATOM 1653 C C . ALA A 1 213 ? -15.758 -3.171 14.976 1.00 95.94 213 ALA A C 1
ATOM 1655 O O . ALA A 1 213 ? -15.279 -4.057 14.274 1.00 95.94 213 ALA A O 1
ATOM 1656 N N . LYS A 1 214 ? -16.669 -3.416 15.928 1.00 96.75 214 LYS A N 1
ATOM 1657 C CA . LYS A 1 214 ? -17.180 -4.761 16.229 1.00 96.75 214 LYS A CA 1
ATOM 1658 C C . LYS A 1 214 ? -17.845 -5.403 15.007 1.00 96.75 214 LYS A C 1
ATOM 1660 O O . LYS A 1 214 ? -17.458 -6.489 14.591 1.00 96.75 214 LYS A O 1
ATOM 1665 N N . SER A 1 215 ? -18.761 -4.676 14.366 1.00 97.12 215 SER A N 1
ATOM 1666 C CA . SER A 1 215 ? -19.448 -5.148 13.157 1.00 97.12 215 SER A CA 1
ATOM 1667 C C . SER A 1 215 ? -18.473 -5.432 12.012 1.00 97.12 215 SER A C 1
ATOM 1669 O O . SER A 1 215 ? -18.633 -6.414 11.299 1.00 97.12 215 SER A O 1
ATOM 1671 N N . LEU A 1 216 ? -17.455 -4.583 11.826 1.00 96.50 216 LEU A N 1
ATOM 1672 C CA . LEU A 1 216 ? -16.444 -4.758 10.782 1.00 96.50 216 LEU A CA 1
ATOM 1673 C C . LEU A 1 216 ? -15.648 -6.051 10.997 1.00 96.50 216 LEU A C 1
ATOM 1675 O O . LEU A 1 216 ? -15.437 -6.798 10.047 1.00 96.50 216 LEU A O 1
ATOM 1679 N N . ARG A 1 217 ? -15.246 -6.328 12.242 1.00 94.88 217 ARG A N 1
ATOM 1680 C CA . ARG A 1 217 ? -14.516 -7.546 12.606 1.00 94.88 217 ARG A CA 1
ATOM 1681 C C . ARG A 1 217 ? -15.339 -8.804 12.337 1.00 94.88 217 ARG A C 1
ATOM 1683 O O . ARG A 1 217 ? -14.844 -9.719 11.689 1.00 94.88 217 ARG A O 1
ATOM 1690 N N . GLU A 1 218 ? -16.590 -8.841 12.790 1.00 95.94 218 GLU A N 1
ATOM 1691 C CA . GLU A 1 218 ? -17.467 -10.000 12.580 1.00 95.94 218 GLU A CA 1
ATOM 1692 C C . GLU A 1 218 ? -17.784 -10.228 11.093 1.00 95.94 218 GLU A C 1
ATOM 1694 O O . GLU A 1 218 ? -17.810 -11.368 10.636 1.00 95.94 218 GLU A O 1
ATOM 1699 N N . VAL A 1 219 ? -17.960 -9.157 10.309 1.00 96.19 219 VAL A N 1
ATOM 1700 C CA . VAL A 1 219 ? -18.155 -9.257 8.851 1.00 96.19 219 VAL A CA 1
ATOM 1701 C C . VAL A 1 219 ? -16.910 -9.806 8.146 1.00 96.19 219 VAL A C 1
ATOM 1703 O O . VAL A 1 219 ? -17.046 -10.623 7.235 1.00 96.19 219 VAL A O 1
ATOM 1706 N N . GLU A 1 220 ? -15.702 -9.405 8.553 1.00 93.56 220 GLU A N 1
ATOM 1707 C CA . GLU A 1 220 ? -14.467 -9.981 7.999 1.00 93.56 220 GLU A CA 1
ATOM 1708 C C . GLU A 1 220 ? -14.275 -11.442 8.432 1.00 93.56 220 GLU A C 1
ATOM 1710 O O . GLU A 1 220 ? -13.896 -12.270 7.607 1.00 93.56 220 GLU A O 1
ATOM 1715 N N . SER A 1 221 ? -14.615 -11.803 9.674 1.00 93.00 221 SER A N 1
ATOM 1716 C CA . SER A 1 221 ? -14.615 -13.206 10.119 1.00 93.00 221 SER A CA 1
ATOM 1717 C C . SER A 1 221 ? -15.556 -14.066 9.264 1.00 93.00 221 SER A C 1
ATOM 1719 O O . SER A 1 221 ? -15.147 -15.085 8.706 1.00 93.00 221 SER A O 1
ATOM 1721 N N . LEU A 1 222 ? -16.788 -13.589 9.041 1.00 95.31 222 LEU A N 1
ATOM 1722 C CA . LEU A 1 222 ? -17.758 -14.233 8.155 1.00 95.31 222 LEU A CA 1
ATOM 1723 C C . LEU A 1 222 ? -17.212 -14.404 6.729 1.00 95.31 222 LEU A C 1
ATOM 1725 O O . LEU A 1 222 ? -17.428 -15.438 6.096 1.00 95.31 222 LEU A O 1
ATOM 1729 N N . ARG A 1 223 ? -16.497 -13.399 6.213 1.00 91.62 223 ARG A N 1
ATOM 1730 C CA . ARG A 1 223 ? -15.881 -13.447 4.882 1.00 91.62 223 ARG A CA 1
ATOM 1731 C C . ARG A 1 223 ? -14.801 -14.523 4.798 1.00 91.62 223 ARG A C 1
ATOM 1733 O O . ARG A 1 223 ? -14.766 -15.256 3.810 1.00 91.62 223 ARG A O 1
ATOM 1740 N N . MET A 1 224 ? -13.931 -14.609 5.803 1.00 92.94 224 MET A N 1
ATOM 1741 C CA . MET A 1 224 ? -12.865 -15.613 5.859 1.00 92.94 224 MET A CA 1
ATOM 1742 C C . MET A 1 224 ? -13.448 -17.024 5.946 1.00 92.94 224 MET A C 1
ATOM 1744 O O . MET A 1 224 ? -13.034 -17.901 5.191 1.00 92.94 224 MET A O 1
ATOM 1748 N N . GLU A 1 225 ? -14.475 -17.216 6.773 1.00 95.69 225 GLU A N 1
ATOM 1749 C CA . GLU A 1 225 ? -15.168 -18.496 6.923 1.00 95.69 225 GLU A CA 1
ATOM 1750 C C . GLU A 1 225 ? -15.868 -18.935 5.627 1.00 95.69 225 GLU A C 1
ATOM 1752 O O . GLU A 1 225 ? -15.728 -20.078 5.195 1.00 95.69 225 GLU A O 1
ATOM 1757 N N . GLN A 1 226 ? -16.572 -18.026 4.943 1.00 94.62 226 GLN A N 1
ATOM 1758 C CA . GLN A 1 226 ? -17.156 -18.336 3.635 1.00 94.62 226 GLN A CA 1
ATOM 1759 C C . GLN A 1 226 ? -16.094 -18.669 2.583 1.00 94.62 226 GLN A C 1
ATOM 1761 O O . GLN A 1 226 ? -16.297 -19.579 1.778 1.00 94.62 226 GLN A O 1
ATOM 1766 N N . ARG A 1 227 ? -14.964 -17.947 2.577 1.00 93.69 227 ARG A N 1
ATOM 1767 C CA . ARG A 1 227 ? -13.859 -18.222 1.652 1.00 93.69 227 ARG A CA 1
ATOM 1768 C C . ARG A 1 227 ? -13.270 -19.608 1.906 1.00 93.69 227 ARG A C 1
ATOM 1770 O O . ARG A 1 227 ? -13.050 -20.336 0.945 1.00 93.69 227 ARG A O 1
ATOM 1777 N N . ARG A 1 228 ? -13.073 -19.981 3.173 1.00 95.31 228 ARG A N 1
ATOM 1778 C CA . ARG A 1 228 ? -12.601 -21.309 3.586 1.00 95.31 228 ARG A CA 1
ATOM 1779 C C . ARG A 1 228 ? -13.536 -22.415 3.099 1.00 95.31 228 ARG A C 1
ATOM 1781 O O . ARG A 1 228 ? -13.091 -23.302 2.384 1.00 95.31 228 ARG A O 1
ATOM 1788 N N . ARG A 1 229 ? -14.841 -22.297 3.367 1.00 96.12 229 ARG A N 1
ATOM 1789 C CA . ARG A 1 229 ? -15.846 -23.267 2.890 1.00 96.12 229 ARG A CA 1
ATOM 1790 C C . ARG A 1 229 ? -15.879 -23.389 1.368 1.00 96.12 229 ARG A C 1
ATOM 1792 O O . ARG A 1 229 ? -16.063 -24.482 0.844 1.00 96.12 229 ARG A O 1
ATOM 1799 N N . LEU A 1 230 ? -15.717 -22.277 0.645 1.00 95.25 230 LEU A N 1
ATOM 1800 C CA . LEU A 1 230 ? -15.640 -22.295 -0.818 1.00 95.25 230 LEU A CA 1
ATOM 1801 C C . LEU A 1 230 ? -14.389 -23.019 -1.324 1.00 95.25 230 LEU A C 1
ATOM 1803 O O . LEU A 1 230 ? -14.502 -23.762 -2.291 1.00 95.25 230 LEU A O 1
ATOM 1807 N N . MET A 1 231 ? -13.232 -22.811 -0.690 1.00 95.31 231 MET A N 1
ATOM 1808 C CA . MET A 1 231 ? -11.987 -23.518 -1.023 1.00 95.31 231 MET A CA 1
ATOM 1809 C C . MET A 1 231 ? -12.135 -25.025 -0.793 1.00 95.31 231 MET A C 1
ATOM 1811 O O . MET A 1 231 ? -11.829 -25.803 -1.688 1.00 95.31 231 MET A O 1
ATOM 1815 N N . GLU A 1 232 ? -12.724 -25.421 0.339 1.00 97.19 232 GLU A N 1
ATOM 1816 C CA . GLU A 1 232 ? -13.028 -26.825 0.656 1.00 97.19 232 GLU A CA 1
ATOM 1817 C C . GLU A 1 232 ? -13.996 -27.452 -0.354 1.00 97.19 232 GLU A C 1
ATOM 1819 O O . GLU A 1 232 ? -13.770 -28.557 -0.826 1.00 97.19 232 GLU A O 1
ATOM 1824 N N . THR A 1 233 ? -15.056 -26.733 -0.734 1.00 97.00 233 THR A N 1
ATOM 1825 C CA . THR A 1 233 ? -16.070 -27.245 -1.674 1.00 97.00 233 THR A CA 1
ATOM 1826 C C . THR A 1 233 ? -15.537 -27.381 -3.102 1.00 97.00 233 THR A C 1
ATOM 1828 O O . THR A 1 233 ? -16.048 -28.185 -3.876 1.00 97.00 233 THR A O 1
ATOM 1831 N N . LEU A 1 234 ? -14.574 -26.542 -3.488 1.00 95.44 234 LEU A N 1
ATOM 1832 C CA . LEU A 1 234 ? -14.004 -26.531 -4.837 1.00 95.44 234 LEU A CA 1
ATOM 1833 C C . LEU A 1 234 ? -12.721 -27.357 -4.951 1.00 95.44 234 LEU A C 1
ATOM 1835 O O . LEU A 1 234 ? -12.230 -27.495 -6.066 1.00 95.44 234 LEU A O 1
ATOM 1839 N N . GLU A 1 235 ? -12.195 -27.867 -3.833 1.00 97.19 235 GLU A N 1
ATOM 1840 C CA . GLU A 1 235 ? -10.920 -28.590 -3.767 1.00 97.19 235 GLU A CA 1
ATOM 1841 C C . GLU A 1 235 ? -9.751 -27.765 -4.347 1.00 97.19 235 GLU A C 1
ATOM 1843 O O . GLU A 1 235 ? -8.927 -28.262 -5.110 1.00 97.19 235 GLU A O 1
ATOM 1848 N N . VAL A 1 236 ? -9.691 -26.468 -4.008 1.00 95.81 236 VAL A N 1
ATOM 1849 C CA . VAL A 1 236 ? -8.629 -25.549 -4.460 1.00 95.81 236 VAL A CA 1
ATOM 1850 C C . VAL A 1 236 ? -7.946 -24.898 -3.263 1.00 95.81 236 VAL A C 1
ATOM 1852 O O . VAL A 1 236 ? -8.620 -24.327 -2.406 1.00 95.81 236 VAL A O 1
ATOM 1855 N N . ASP A 1 237 ? -6.612 -24.899 -3.261 1.00 93.56 237 ASP A N 1
ATOM 1856 C CA . ASP A 1 237 ? -5.797 -24.309 -2.190 1.00 93.56 237 ASP A CA 1
ATOM 1857 C C . ASP A 1 237 ? -5.963 -22.785 -2.079 1.00 93.56 237 ASP A C 1
ATOM 1859 O O . ASP A 1 237 ? -5.985 -22.225 -0.983 1.00 93.56 237 ASP A O 1
ATOM 1863 N N . GLU A 1 238 ? -6.106 -22.092 -3.215 1.00 92.88 238 GLU A N 1
ATOM 1864 C CA . GLU A 1 238 ? -6.282 -20.643 -3.246 1.00 92.88 238 GLU A CA 1
ATOM 1865 C C . GLU A 1 238 ? -7.286 -20.172 -4.310 1.00 92.88 238 GLU A C 1
ATOM 1867 O O . GLU A 1 238 ? -7.199 -20.484 -5.496 1.00 92.88 238 GLU A O 1
ATOM 1872 N N . LEU A 1 239 ? -8.233 -19.329 -3.886 1.00 88.62 239 LEU A N 1
ATOM 1873 C CA . LEU A 1 239 ? -9.158 -18.649 -4.794 1.00 88.62 239 LEU A CA 1
ATOM 1874 C C . LEU A 1 239 ? -8.527 -17.381 -5.394 1.00 88.62 239 LEU A C 1
ATOM 1876 O O . LEU A 1 239 ? -8.088 -16.522 -4.616 1.00 88.62 239 LEU A O 1
ATOM 1880 N N . PRO A 1 240 ? -8.568 -17.185 -6.730 1.00 87.56 240 PRO A N 1
ATOM 1881 C CA . PRO A 1 240 ? -8.040 -15.986 -7.368 1.00 87.56 240 PRO A CA 1
ATOM 1882 C C . PRO A 1 240 ? -8.708 -14.697 -6.876 1.00 87.56 240 PRO A C 1
ATOM 1884 O O . PRO A 1 240 ? -9.904 -14.628 -6.569 1.00 87.56 240 PRO A O 1
ATOM 1887 N N . GLN A 1 241 ? -7.916 -13.628 -6.828 1.00 81.81 241 GLN A N 1
ATOM 1888 C CA . GLN A 1 241 ? -8.397 -12.317 -6.404 1.00 81.81 241 GLN A CA 1
ATOM 1889 C C . GLN A 1 241 ? -9.423 -11.764 -7.407 1.00 81.81 241 GLN A C 1
ATOM 1891 O O . GLN A 1 241 ? -9.256 -11.868 -8.618 1.00 81.81 241 GLN A O 1
ATOM 1896 N N . GLY A 1 242 ? -10.498 -11.148 -6.904 1.00 80.94 242 GLY A N 1
ATOM 1897 C CA . GLY A 1 242 ? -11.516 -10.511 -7.752 1.00 80.94 242 GLY A CA 1
ATOM 1898 C C . GLY A 1 242 ? -12.626 -11.434 -8.272 1.00 80.94 242 GLY A C 1
ATOM 1899 O O . GLY A 1 242 ? -13.464 -10.980 -9.048 1.00 80.94 242 GLY A O 1
ATOM 1900 N N . LEU A 1 243 ? -12.708 -12.684 -7.806 1.00 82.00 243 LEU A N 1
ATOM 1901 C CA . LEU A 1 243 ? -13.771 -13.632 -8.184 1.00 82.00 243 LEU A CA 1
ATOM 1902 C C . LEU A 1 243 ? -15.204 -13.102 -7.971 1.00 82.00 243 LEU A C 1
ATOM 1904 O O . LEU A 1 243 ? -16.072 -13.356 -8.803 1.00 82.00 243 LEU A O 1
ATOM 1908 N N . CYS A 1 244 ? -15.457 -12.317 -6.915 1.00 76.31 244 CYS A N 1
ATOM 1909 C CA . CYS A 1 244 ? -16.772 -11.697 -6.682 1.00 76.31 244 CYS A CA 1
ATOM 1910 C C . CYS A 1 244 ? -16.998 -10.371 -7.441 1.00 76.31 244 CYS A C 1
ATOM 1912 O O . CYS A 1 244 ? -17.970 -9.663 -7.168 1.00 76.31 244 CYS A O 1
ATOM 1914 N N . MET A 1 245 ? -16.141 -9.984 -8.393 1.00 83.00 245 MET A N 1
ATOM 1915 C CA . MET A 1 245 ? -16.431 -8.824 -9.241 1.00 83.00 245 MET A CA 1
ATOM 1916 C C . MET A 1 245 ? -17.649 -9.097 -10.134 1.00 83.00 245 MET A C 1
ATOM 1918 O O . MET A 1 245 ? -17.774 -10.168 -10.721 1.00 83.00 245 MET A O 1
ATOM 1922 N N . THR A 1 246 ? -18.515 -8.097 -10.334 1.00 79.81 246 THR A N 1
ATOM 1923 C CA . THR A 1 246 ? -19.739 -8.224 -11.157 1.00 79.81 246 THR A CA 1
ATOM 1924 C C . THR A 1 246 ? -19.463 -8.731 -12.577 1.00 79.81 246 THR A C 1
ATOM 1926 O O . THR A 1 246 ? -20.286 -9.438 -13.151 1.00 79.81 246 THR A O 1
ATOM 1929 N N . ARG A 1 247 ? -18.295 -8.398 -13.146 1.00 84.56 247 ARG A N 1
ATOM 1930 C CA . ARG A 1 247 ? -17.867 -8.887 -14.468 1.00 84.56 247 ARG A CA 1
ATOM 1931 C C . ARG A 1 247 ? -17.481 -10.371 -14.451 1.00 84.56 247 ARG A C 1
ATOM 1933 O O . ARG A 1 247 ? -17.734 -11.064 -15.427 1.00 84.56 247 ARG A O 1
ATOM 1940 N N . MET A 1 248 ? -16.912 -10.846 -13.343 1.00 82.50 248 MET A N 1
ATOM 1941 C CA . MET A 1 248 ? -16.491 -12.239 -13.154 1.00 82.50 248 MET A CA 1
ATOM 1942 C C . MET A 1 248 ? -17.638 -13.153 -12.729 1.00 82.50 248 MET A C 1
ATOM 1944 O O . MET A 1 248 ? -17.608 -14.339 -13.031 1.00 82.50 248 MET A O 1
ATOM 1948 N N . ALA A 1 249 ? -18.708 -12.600 -12.154 1.00 80.31 249 ALA A N 1
ATOM 1949 C CA . ALA A 1 249 ? -19.887 -13.359 -11.739 1.00 80.31 249 ALA A CA 1
ATOM 1950 C C . ALA A 1 249 ? -20.571 -14.161 -12.870 1.00 80.31 249 ALA A C 1
ATOM 1952 O O . ALA A 1 249 ? -21.324 -15.088 -12.590 1.00 80.31 249 ALA A O 1
ATOM 1953 N N . ARG A 1 250 ? -20.351 -13.800 -14.145 1.00 84.94 250 ARG A N 1
ATOM 1954 C CA . ARG A 1 250 ? -20.901 -14.536 -15.301 1.00 84.94 250 ARG A CA 1
ATOM 1955 C C . ARG A 1 250 ? -20.081 -15.764 -15.690 1.00 84.94 250 ARG A C 1
ATOM 1957 O O . ARG A 1 250 ? -20.641 -16.686 -16.265 1.00 84.94 250 ARG A O 1
ATOM 1964 N N . VAL A 1 251 ? -18.780 -15.738 -15.412 1.00 88.62 251 VAL A N 1
ATOM 1965 C CA . VAL A 1 251 ? -17.831 -16.807 -15.756 1.00 88.62 251 VAL A CA 1
ATOM 1966 C C . VAL A 1 251 ? -17.479 -17.676 -14.549 1.00 88.62 251 VAL A C 1
ATOM 1968 O O . VAL A 1 251 ? -16.891 -18.739 -14.712 1.00 88.62 251 VAL A O 1
ATOM 1971 N N . SER A 1 252 ? -17.833 -17.243 -13.336 1.00 90.38 252 SER A N 1
ATOM 1972 C CA . SER A 1 252 ? -17.615 -18.011 -12.115 1.00 90.38 252 SER A CA 1
ATOM 1973 C C . SER A 1 252 ? -18.584 -19.189 -11.994 1.00 90.38 252 SER A C 1
ATOM 1975 O O . SER A 1 252 ? -19.684 -19.192 -12.554 1.00 90.38 252 SER A O 1
ATOM 1977 N N . SER A 1 253 ? -18.177 -20.208 -11.231 1.00 94.50 253 SER A N 1
ATOM 1978 C CA . SER A 1 253 ? -19.024 -21.372 -10.981 1.00 94.50 253 SER A CA 1
ATOM 1979 C C . SER A 1 253 ? -20.319 -20.968 -10.252 1.00 94.50 253 SER A C 1
ATOM 1981 O O . SER A 1 253 ? -20.325 -20.013 -9.461 1.00 94.50 253 SER A O 1
ATOM 1983 N N . PRO A 1 254 ? -21.434 -21.699 -10.452 1.00 95.06 254 PRO A N 1
ATOM 1984 C CA . PRO A 1 254 ? -22.697 -21.399 -9.779 1.00 95.06 254 PRO A CA 1
ATOM 1985 C C . PRO A 1 254 ? -22.579 -21.359 -8.250 1.00 95.06 254 PRO A C 1
ATOM 1987 O O . PRO A 1 254 ? -23.289 -20.587 -7.609 1.00 95.06 254 PRO A O 1
ATOM 1990 N N . ILE A 1 255 ? -21.674 -22.161 -7.680 1.00 95.25 255 ILE A N 1
ATOM 1991 C CA . ILE A 1 255 ? -21.396 -22.221 -6.240 1.00 95.25 255 ILE A CA 1
ATOM 1992 C C . ILE A 1 255 ? -20.782 -20.899 -5.764 1.00 95.25 255 ILE A C 1
ATOM 1994 O O . ILE A 1 255 ? -21.313 -20.273 -4.847 1.00 95.25 255 ILE A O 1
ATOM 1998 N N . VAL A 1 256 ? -19.725 -20.426 -6.438 1.00 94.06 256 VAL A N 1
ATOM 1999 C CA . VAL A 1 256 ? -19.072 -19.145 -6.116 1.00 94.06 256 VAL A CA 1
ATOM 2000 C C . VAL A 1 256 ? -20.060 -17.991 -6.255 1.00 94.06 256 VAL A C 1
ATOM 2002 O O . VAL A 1 256 ? -20.139 -17.137 -5.375 1.00 94.06 256 VAL A O 1
ATOM 2005 N N . ARG A 1 257 ? -20.865 -17.981 -7.324 1.00 93.50 257 ARG A N 1
ATOM 2006 C CA . ARG A 1 257 ? -21.872 -16.936 -7.546 1.00 93.50 257 ARG A CA 1
ATOM 2007 C C . ARG A 1 257 ? -22.903 -16.876 -6.415 1.00 93.50 257 ARG A C 1
ATOM 2009 O O . ARG A 1 257 ? -23.133 -15.793 -5.884 1.00 93.50 257 ARG A O 1
ATOM 2016 N N . ARG A 1 258 ? -23.465 -18.021 -6.000 1.00 94.31 258 ARG A N 1
ATOM 2017 C CA . ARG A 1 258 ? -24.416 -18.081 -4.873 1.00 94.31 258 ARG A CA 1
ATOM 2018 C C . ARG A 1 258 ? -23.786 -17.566 -3.580 1.00 94.31 258 ARG A C 1
ATOM 2020 O O . ARG A 1 258 ? -24.421 -16.795 -2.870 1.00 94.31 258 ARG A O 1
ATOM 2027 N N . ALA A 1 259 ? -22.542 -17.944 -3.289 1.00 93.56 259 ALA A N 1
ATOM 2028 C CA . ALA A 1 259 ? -21.847 -17.459 -2.099 1.00 93.56 259 ALA A CA 1
ATOM 2029 C C . ALA A 1 259 ? -21.628 -15.933 -2.138 1.00 93.56 259 ALA A C 1
ATOM 2031 O O . ALA A 1 259 ? -21.948 -15.244 -1.168 1.00 93.56 259 ALA A O 1
ATOM 2032 N N . CYS A 1 260 ? -21.185 -15.384 -3.278 1.00 91.31 260 CYS A N 1
ATOM 2033 C CA . CYS A 1 260 ? -21.042 -13.935 -3.461 1.00 91.31 260 CYS A CA 1
ATOM 2034 C C . CYS A 1 260 ? -22.390 -13.188 -3.330 1.00 91.31 260 CYS A C 1
ATOM 2036 O O . CYS A 1 260 ? -22.418 -12.070 -2.818 1.00 91.31 260 CYS A O 1
ATOM 2038 N N . GLU A 1 261 ? -23.504 -13.779 -3.778 1.00 91.88 261 GLU A N 1
ATOM 2039 C CA . GLU A 1 261 ? -24.856 -13.204 -3.657 1.00 91.88 261 GLU A CA 1
ATOM 2040 C C . GLU A 1 261 ? -25.409 -13.273 -2.224 1.00 91.88 261 GLU A C 1
ATOM 2042 O O . GLU A 1 261 ? -26.121 -12.367 -1.788 1.00 91.88 261 GLU A O 1
ATOM 2047 N N . GLN A 1 262 ? -25.063 -14.319 -1.469 1.00 94.81 262 GLN A N 1
ATOM 2048 C CA . GLN A 1 262 ? -25.508 -14.511 -0.086 1.00 94.81 262 GLN A CA 1
ATOM 2049 C C . GLN A 1 262 ? -24.728 -13.660 0.922 1.00 94.81 262 GLN A C 1
ATOM 2051 O O . GLN A 1 262 ? -25.305 -13.220 1.921 1.00 94.81 262 GLN A O 1
ATOM 2056 N N . PHE A 1 263 ? -23.439 -13.395 0.678 1.00 94.62 263 PHE A N 1
ATOM 2057 C CA . PHE A 1 263 ? -22.579 -12.664 1.615 1.00 94.62 263 PHE A CA 1
ATOM 2058 C C . PHE A 1 263 ? -23.153 -11.311 2.081 1.00 94.62 263 PHE A C 1
ATOM 2060 O O . PHE A 1 263 ? -23.203 -11.088 3.290 1.00 94.62 263 PHE A O 1
ATOM 2067 N N . PRO A 1 264 ? -23.665 -10.417 1.208 1.00 94.06 264 PRO A N 1
ATOM 2068 C CA . PRO A 1 264 ? -24.213 -9.131 1.646 1.00 94.06 264 PRO A CA 1
ATOM 2069 C C . PRO A 1 264 ? -25.418 -9.263 2.577 1.00 94.06 264 PRO A C 1
ATOM 2071 O O . PRO A 1 264 ? -25.596 -8.431 3.465 1.00 94.06 264 PRO A O 1
ATOM 2074 N N . LEU A 1 265 ? -26.244 -10.298 2.387 1.00 95.88 265 LEU A N 1
ATOM 2075 C CA . LEU A 1 265 ? -27.416 -10.552 3.226 1.00 95.88 265 LEU A CA 1
ATOM 2076 C C . LEU A 1 265 ? -26.987 -10.973 4.633 1.00 95.88 265 LEU A C 1
ATOM 2078 O O . LEU A 1 265 ? -27.512 -10.461 5.623 1.00 95.88 265 LEU A O 1
ATOM 2082 N N . GLN A 1 266 ? -25.989 -11.854 4.716 1.00 96.88 266 GLN A N 1
ATOM 2083 C CA . GLN A 1 266 ? -25.427 -12.314 5.983 1.00 96.88 266 GLN A CA 1
ATOM 2084 C C . GLN A 1 266 ? -24.655 -11.194 6.696 1.00 96.88 266 GLN A C 1
ATOM 2086 O O . GLN A 1 266 ? -24.886 -10.947 7.877 1.00 96.88 266 GLN A O 1
ATOM 2091 N N . ALA A 1 267 ? -23.832 -10.430 5.974 1.00 96.31 267 ALA A N 1
ATOM 2092 C CA . ALA A 1 267 ? -23.133 -9.270 6.523 1.00 96.31 267 ALA A CA 1
ATOM 2093 C C . ALA A 1 267 ? -24.116 -8.217 7.067 1.00 96.31 267 ALA A C 1
ATOM 2095 O O . ALA A 1 267 ? -23.920 -7.676 8.153 1.00 96.31 267 ALA A O 1
ATOM 2096 N N . ALA A 1 268 ? -25.226 -7.958 6.364 1.00 96.31 268 ALA A N 1
ATOM 2097 C CA . ALA A 1 268 ? -26.269 -7.060 6.855 1.00 96.31 268 ALA A CA 1
ATOM 2098 C C . ALA A 1 268 ? -26.977 -7.596 8.113 1.00 96.31 268 ALA A C 1
ATOM 2100 O O . ALA A 1 268 ? -27.401 -6.804 8.956 1.00 96.31 268 ALA A O 1
ATOM 2101 N N . ALA A 1 269 ? -27.117 -8.916 8.265 1.00 97.50 269 ALA A N 1
ATOM 2102 C CA . ALA A 1 269 ? -27.635 -9.522 9.491 1.00 97.50 269 ALA A CA 1
ATOM 2103 C C . ALA A 1 269 ? -26.673 -9.318 10.675 1.00 97.50 269 ALA A C 1
ATOM 2105 O O . ALA A 1 269 ? -27.116 -8.854 11.722 1.00 97.50 269 ALA A O 1
ATOM 2106 N N . VAL A 1 270 ? -25.370 -9.540 10.475 1.00 97.50 270 VAL A N 1
ATOM 2107 C CA . VAL A 1 270 ? -24.309 -9.299 11.475 1.00 97.50 270 VAL A CA 1
ATOM 2108 C C . VAL A 1 270 ? -24.275 -7.833 11.927 1.00 97.50 270 VAL A C 1
ATOM 2110 O O . VAL A 1 270 ? -24.246 -7.530 13.119 1.00 97.50 270 VAL A O 1
ATOM 2113 N N . VAL A 1 271 ? -24.348 -6.891 10.983 1.00 97.06 271 VAL A N 1
ATOM 2114 C CA . VAL A 1 271 ? -24.379 -5.450 11.293 1.00 97.06 271 VAL A CA 1
ATOM 2115 C C . VAL A 1 271 ? -25.612 -5.084 12.129 1.00 97.06 271 VAL A C 1
ATOM 2117 O O . VAL A 1 271 ? -25.499 -4.331 13.099 1.00 97.06 271 VAL A O 1
ATOM 2120 N N . ARG A 1 272 ? -26.783 -5.646 11.794 1.00 97.88 272 ARG A N 1
ATOM 2121 C CA . ARG A 1 272 ? -28.023 -5.426 12.556 1.00 97.88 272 ARG A CA 1
ATOM 2122 C C . ARG A 1 272 ? -27.969 -6.047 13.950 1.00 97.88 272 ARG A C 1
ATOM 2124 O O . ARG A 1 272 ? -28.422 -5.405 14.892 1.00 97.88 272 ARG A O 1
ATOM 2131 N N . ALA A 1 273 ? -27.380 -7.235 14.093 1.00 97.94 273 ALA A N 1
ATOM 2132 C CA . ALA A 1 273 ? -27.183 -7.893 15.388 1.00 97.94 273 ALA A CA 1
ATOM 2133 C C . ALA A 1 273 ? -26.314 -7.049 16.337 1.00 97.94 273 ALA A C 1
ATOM 2135 O O . ALA A 1 273 ? -26.565 -6.995 17.536 1.00 97.94 273 ALA A O 1
ATOM 2136 N N . ASN A 1 274 ? -25.358 -6.298 15.786 1.00 96.94 274 ASN A N 1
ATOM 2137 C CA . ASN A 1 274 ? -24.524 -5.356 16.531 1.00 96.94 274 ASN A CA 1
ATOM 2138 C C . ASN A 1 274 ? -25.178 -3.984 16.785 1.00 96.94 274 ASN A C 1
ATOM 2140 O O . ASN A 1 274 ? -24.516 -3.060 17.258 1.00 96.94 274 ASN A O 1
ATOM 2144 N N . GLY A 1 275 ? -26.466 -3.815 16.474 1.00 96.75 275 GLY A N 1
ATOM 2145 C CA . GLY A 1 275 ? -27.208 -2.583 16.748 1.00 96.75 275 GLY A CA 1
ATOM 2146 C C . GLY A 1 275 ? -26.913 -1.429 15.784 1.00 96.75 275 GLY A C 1
ATOM 2147 O O . GLY A 1 275 ? -27.231 -0.280 16.095 1.00 96.75 275 GLY A O 1
ATOM 2148 N N . LEU A 1 276 ? -26.320 -1.702 14.616 1.00 96.56 276 LEU A N 1
ATOM 2149 C CA . LEU A 1 276 ? -26.129 -0.714 13.554 1.00 96.56 276 LEU A CA 1
ATOM 2150 C C . LEU A 1 276 ? -27.115 -0.932 12.404 1.00 96.56 276 LEU A C 1
ATOM 2152 O O . LEU A 1 276 ? -27.424 -2.055 12.009 1.00 96.56 276 LEU A O 1
ATOM 2156 N N . ARG A 1 277 ? -27.587 0.168 11.809 1.00 96.81 277 ARG A N 1
ATOM 2157 C CA . ARG A 1 277 ? -28.320 0.108 10.536 1.00 96.81 277 ARG A CA 1
ATOM 2158 C C . ARG A 1 277 ? -27.337 -0.098 9.387 1.00 96.81 277 ARG A C 1
ATOM 2160 O O . ARG A 1 277 ? -26.235 0.454 9.401 1.00 96.81 277 ARG A O 1
ATOM 2167 N N . THR A 1 278 ? -27.743 -0.834 8.357 1.00 96.00 278 THR A N 1
ATOM 2168 C CA . THR A 1 278 ? -26.881 -1.137 7.204 1.00 96.00 278 THR A CA 1
ATOM 2169 C C . THR A 1 278 ? -26.440 0.135 6.468 1.00 96.00 278 THR A C 1
ATOM 2171 O O . THR A 1 278 ? -25.282 0.258 6.072 1.00 96.00 278 THR A O 1
ATOM 2174 N N . GLU A 1 279 ? -27.317 1.133 6.339 1.00 96.38 279 GLU A N 1
ATOM 2175 C CA . GLU A 1 279 ? -26.989 2.421 5.717 1.00 96.38 279 GLU A CA 1
ATOM 2176 C C . GLU A 1 279 ? -25.971 3.209 6.547 1.00 96.38 279 GLU A C 1
ATOM 2178 O O . GLU A 1 279 ? -25.084 3.861 5.994 1.00 96.38 279 GLU A O 1
ATOM 2183 N N . GLU A 1 280 ? -26.086 3.145 7.874 1.00 95.19 280 GLU A N 1
ATOM 2184 C CA . GLU A 1 280 ? -25.157 3.801 8.790 1.00 95.19 280 GLU A CA 1
ATOM 2185 C C . GLU A 1 280 ? -23.775 3.152 8.713 1.00 95.19 280 GLU A C 1
ATOM 2187 O O . GLU A 1 280 ? -22.786 3.859 8.519 1.00 95.19 280 GLU A O 1
ATOM 2192 N N . PHE A 1 281 ? -23.709 1.820 8.751 1.00 96.56 281 PHE A N 1
ATOM 2193 C CA . PHE A 1 281 ? -22.467 1.075 8.556 1.00 96.56 281 PHE A CA 1
ATOM 2194 C C . PHE A 1 281 ? -21.784 1.452 7.234 1.00 96.56 281 PHE A C 1
ATOM 2196 O O . PHE A 1 281 ? -20.599 1.782 7.223 1.00 96.56 281 PHE A O 1
ATOM 2203 N N . ASN A 1 282 ? -22.539 1.517 6.132 1.00 94.31 282 ASN A N 1
ATOM 2204 C CA . ASN A 1 282 ? -22.010 1.912 4.825 1.00 94.31 282 ASN A CA 1
ATOM 2205 C C . ASN A 1 282 ? -21.460 3.347 4.813 1.00 94.31 282 ASN A C 1
ATOM 2207 O O . ASN A 1 282 ? -20.408 3.601 4.223 1.00 94.31 282 ASN A O 1
ATOM 2211 N N . ARG A 1 283 ? -22.125 4.295 5.487 1.00 94.88 283 ARG A N 1
ATOM 2212 C CA . ARG A 1 283 ? -21.618 5.673 5.630 1.00 94.88 283 ARG A CA 1
ATOM 2213 C C . ARG A 1 283 ? -20.310 5.712 6.422 1.00 94.88 283 ARG A C 1
ATOM 2215 O O . ARG A 1 283 ? -19.386 6.426 6.029 1.00 94.88 283 ARG A O 1
ATOM 2222 N N . LEU A 1 284 ? -20.211 4.949 7.512 1.00 93.94 284 LEU A N 1
ATOM 2223 C CA . LEU A 1 284 ? -18.993 4.860 8.327 1.00 93.94 284 LEU A CA 1
ATOM 2224 C C . LEU A 1 284 ? -17.848 4.177 7.566 1.00 93.94 284 LEU A C 1
ATOM 2226 O O . LEU A 1 284 ? -16.707 4.637 7.637 1.00 93.94 284 LEU A O 1
ATOM 2230 N N . LEU A 1 285 ? -18.156 3.163 6.757 1.00 93.69 285 LEU A N 1
ATOM 2231 C CA . LEU A 1 285 ? -17.194 2.500 5.881 1.00 93.69 285 LEU A CA 1
ATOM 2232 C C . LEU A 1 285 ? -16.654 3.451 4.805 1.00 93.69 285 LEU A C 1
ATOM 2234 O O . LEU A 1 285 ? -15.440 3.601 4.669 1.00 93.69 285 LEU A O 1
ATOM 2238 N N . GLN A 1 286 ? -17.531 4.173 4.099 1.00 93.25 286 GLN A N 1
ATOM 2239 C CA . GLN A 1 286 ? -17.118 5.195 3.127 1.00 93.25 286 GLN A CA 1
ATOM 2240 C C . GLN A 1 286 ? -16.273 6.295 3.780 1.00 93.25 286 GLN A C 1
ATOM 2242 O O . GLN A 1 286 ? -15.296 6.776 3.203 1.00 93.25 286 GLN A O 1
ATOM 2247 N N . ARG A 1 287 ? -16.625 6.689 5.006 1.00 91.69 287 ARG A N 1
ATOM 2248 C CA . ARG A 1 287 ? -15.847 7.650 5.787 1.00 91.69 287 ARG A CA 1
ATOM 2249 C C . ARG A 1 287 ? -14.454 7.115 6.121 1.00 91.69 287 ARG A C 1
ATOM 2251 O O . ARG A 1 287 ? -13.491 7.866 5.990 1.00 91.69 287 ARG A O 1
ATOM 2258 N N . ALA A 1 288 ? -14.329 5.848 6.513 1.00 89.88 288 ALA A N 1
ATOM 2259 C CA . ALA A 1 288 ? -13.036 5.204 6.748 1.00 89.88 288 ALA A CA 1
ATOM 2260 C C . ALA A 1 288 ? -12.185 5.107 5.480 1.00 89.88 288 ALA A C 1
ATOM 2262 O O . ALA A 1 288 ? -10.973 5.271 5.545 1.00 89.88 288 ALA A O 1
ATOM 2263 N N . GLN A 1 289 ? -12.797 4.926 4.313 1.00 84.12 289 GLN A N 1
ATOM 2264 C CA . GLN A 1 289 ? -12.058 4.937 3.051 1.00 84.12 289 GLN A CA 1
ATOM 2265 C C . GLN A 1 289 ? -11.511 6.329 2.706 1.00 84.12 289 GLN A C 1
ATOM 2267 O O . GLN A 1 289 ? -10.367 6.446 2.275 1.00 84.12 289 GLN A O 1
ATOM 2272 N N . LYS A 1 290 ? -12.303 7.387 2.925 1.00 87.88 290 LYS A N 1
ATOM 2273 C CA . LYS A 1 290 ? -11.915 8.771 2.599 1.00 87.88 290 LYS A CA 1
ATOM 2274 C C . LYS A 1 290 ? -10.986 9.411 3.636 1.00 87.88 290 LYS A C 1
ATOM 2276 O O . LYS A 1 290 ? -10.203 10.288 3.290 1.00 87.88 290 LYS A O 1
ATOM 2281 N N . ASN A 1 291 ? -11.080 9.014 4.906 1.00 87.31 291 ASN A N 1
ATOM 2282 C CA . ASN A 1 291 ? -10.350 9.637 6.010 1.00 87.31 291 ASN A CA 1
ATOM 2283 C C . ASN A 1 291 ? -9.391 8.640 6.682 1.00 87.31 291 ASN A C 1
ATOM 2285 O O . ASN A 1 291 ? -9.805 7.788 7.471 1.00 87.31 291 ASN A O 1
ATOM 2289 N N . LEU A 1 292 ? -8.091 8.805 6.417 1.00 80.62 292 LEU A N 1
ATOM 2290 C CA . LEU A 1 292 ? -7.026 7.933 6.928 1.00 80.62 292 LEU A CA 1
ATOM 2291 C C . LEU A 1 292 ? -6.932 7.918 8.461 1.00 80.62 292 LEU A C 1
ATOM 2293 O O . LEU A 1 292 ? -6.698 6.864 9.050 1.00 80.62 292 LEU A O 1
ATOM 2297 N N . VAL A 1 293 ? -7.156 9.059 9.120 1.00 83.81 293 VAL A N 1
ATOM 2298 C CA . VAL A 1 293 ? -7.121 9.154 10.589 1.00 83.81 293 VAL A CA 1
ATOM 2299 C C . VAL A 1 293 ? -8.283 8.372 11.199 1.00 83.81 293 VAL A C 1
ATOM 2301 O O . VAL A 1 293 ? -8.106 7.649 12.178 1.00 83.81 293 VAL A O 1
ATOM 2304 N N . TYR A 1 294 ? -9.474 8.481 10.604 1.00 87.81 294 TYR A N 1
ATOM 2305 C CA . TYR A 1 294 ? -10.638 7.705 11.025 1.00 87.81 294 TYR A CA 1
ATOM 2306 C C . TYR A 1 294 ? -10.409 6.203 10.809 1.00 87.81 294 TYR A C 1
ATOM 2308 O O . TYR A 1 294 ? -10.643 5.421 11.728 1.00 87.81 294 TYR A O 1
ATOM 2316 N N . ARG A 1 295 ? -9.863 5.807 9.649 1.00 89.31 295 ARG A N 1
ATOM 2317 C CA . ARG A 1 295 ? -9.488 4.414 9.354 1.00 89.31 295 ARG A CA 1
ATOM 2318 C C . ARG A 1 295 ? -8.546 3.836 10.402 1.00 89.31 295 ARG A C 1
ATOM 2320 O O . 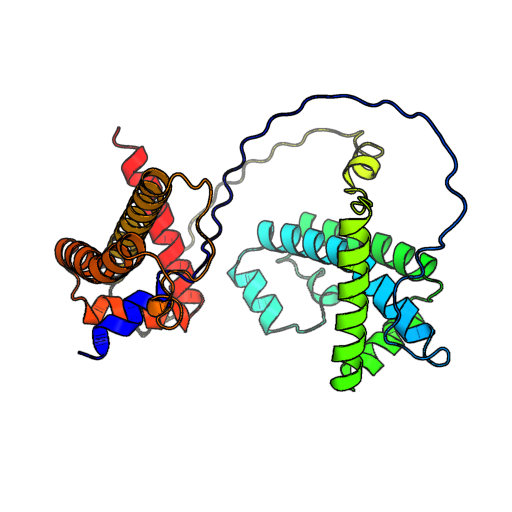ARG A 1 295 ? -8.818 2.768 10.935 1.00 89.31 295 ARG A O 1
ATOM 2327 N N . TYR A 1 296 ? -7.469 4.554 10.715 1.00 83.81 296 TYR A N 1
ATOM 2328 C CA . TYR A 1 296 ? -6.488 4.121 11.708 1.00 83.81 296 TYR A CA 1
ATOM 2329 C C . TYR A 1 296 ? -7.131 3.886 13.082 1.00 83.81 296 TYR A C 1
ATOM 2331 O O . TYR A 1 296 ? -6.872 2.873 13.726 1.00 83.81 296 TYR A O 1
ATOM 2339 N N . ARG A 1 297 ? -8.028 4.782 13.516 1.00 88.56 297 ARG A N 1
ATOM 2340 C CA . ARG A 1 297 ? -8.753 4.624 14.788 1.00 88.56 297 ARG A CA 1
ATOM 2341 C C . ARG A 1 297 ? -9.665 3.401 14.800 1.00 88.56 297 ARG A C 1
ATOM 2343 O O . ARG A 1 297 ? -9.693 2.698 15.805 1.00 88.56 297 ARG A O 1
ATOM 2350 N N . VAL A 1 298 ? -10.391 3.151 13.709 1.00 90.75 298 VAL A N 1
ATOM 2351 C CA . VAL A 1 298 ? -11.238 1.955 13.569 1.00 90.75 298 VAL A CA 1
ATOM 2352 C C . VAL A 1 298 ? -10.381 0.696 13.658 1.00 90.75 298 VAL A C 1
ATOM 2354 O O . VAL A 1 298 ? -10.686 -0.169 14.467 1.00 90.75 298 VAL A O 1
ATOM 2357 N N . LEU A 1 299 ? -9.280 0.625 12.904 1.00 88.06 299 LEU A N 1
ATOM 2358 C CA . LEU A 1 299 ? -8.373 -0.528 12.921 1.00 88.06 299 LEU A CA 1
ATOM 2359 C C . LEU A 1 299 ? -7.790 -0.780 14.315 1.00 88.06 299 LEU A C 1
ATOM 2361 O O . LEU A 1 299 ? -7.806 -1.910 14.791 1.00 88.06 299 LEU A O 1
ATOM 2365 N N . ARG A 1 300 ? -7.357 0.274 15.018 1.00 89.62 300 ARG A N 1
ATOM 2366 C CA . ARG A 1 300 ? -6.867 0.150 16.398 1.00 89.62 300 ARG A CA 1
ATOM 2367 C C . ARG A 1 300 ? -7.934 -0.415 17.341 1.00 89.62 300 ARG A C 1
ATOM 2369 O O . ARG A 1 300 ? -7.604 -1.190 18.227 1.00 89.62 300 ARG A O 1
ATOM 2376 N N . LEU A 1 301 ? -9.199 -0.026 17.172 1.00 93.12 301 LEU A N 1
ATOM 2377 C CA . LEU A 1 301 ? -10.302 -0.572 17.969 1.00 93.12 301 LEU A CA 1
ATOM 2378 C C . LEU A 1 301 ? -10.625 -2.021 17.604 1.00 93.12 301 LEU A C 1
ATOM 2380 O O . LEU A 1 301 ? -10.901 -2.798 18.506 1.00 93.12 301 LEU A O 1
ATOM 2384 N N . VAL A 1 302 ? -10.565 -2.387 16.322 1.00 91.81 302 VAL A N 1
ATOM 2385 C CA . VAL A 1 302 ? -10.732 -3.780 15.876 1.00 91.81 302 VAL A CA 1
ATOM 2386 C C . VAL A 1 302 ? -9.687 -4.683 16.533 1.00 91.81 302 VAL A C 1
ATOM 2388 O O . VAL A 1 302 ? -10.057 -5.713 17.081 1.00 91.81 302 VAL A O 1
ATOM 2391 N N . HIS A 1 303 ? -8.417 -4.262 16.560 1.00 87.69 303 HIS A N 1
ATOM 2392 C CA . HIS A 1 303 ? -7.352 -5.001 17.247 1.00 87.69 303 HIS A CA 1
ATOM 2393 C C . HIS A 1 303 ? -7.609 -5.144 18.750 1.00 87.69 303 HIS A C 1
ATOM 2395 O O . HIS A 1 303 ? -7.584 -6.254 19.264 1.00 87.69 303 HIS A O 1
ATOM 2401 N N . LYS A 1 304 ? -7.948 -4.043 19.435 1.00 92.12 304 LYS A N 1
ATOM 2402 C CA . LYS A 1 304 ? -8.261 -4.073 20.874 1.00 92.12 304 LYS A CA 1
ATOM 2403 C C . LYS A 1 304 ? -9.442 -4.983 21.219 1.00 92.12 304 LYS A C 1
ATOM 2405 O O . LYS A 1 304 ? -9.454 -5.583 22.283 1.00 92.12 304 LYS A O 1
ATOM 2410 N N . LEU A 1 305 ? -10.457 -5.050 20.355 1.00 91.25 305 LEU A N 1
ATOM 2411 C CA . LEU A 1 305 ? -11.584 -5.970 20.543 1.00 91.25 305 LEU A CA 1
ATOM 2412 C C . LEU A 1 305 ? -11.168 -7.431 20.318 1.00 91.25 305 LEU A C 1
ATOM 2414 O O . LEU A 1 305 ? -11.766 -8.317 20.917 1.00 91.25 305 LEU A O 1
ATOM 2418 N N . GLY A 1 306 ? -10.165 -7.687 19.471 1.00 86.81 306 GLY A N 1
ATOM 2419 C CA . GLY A 1 306 ? -9.548 -9.007 19.310 1.00 86.81 306 GLY A CA 1
ATOM 2420 C C . GLY A 1 306 ? -8.927 -9.506 20.607 1.00 86.81 306 GLY A C 1
ATOM 2421 O O . GLY A 1 306 ? -9.311 -10.556 21.102 1.00 86.81 306 GLY A O 1
ATOM 2422 N N . GLU A 1 307 ? -8.062 -8.684 21.198 1.00 89.62 307 GLU A N 1
ATOM 2423 C CA . GLU A 1 307 ? -7.343 -9.007 22.438 1.00 89.62 307 GLU A CA 1
ATOM 2424 C C . GLU A 1 307 ? -8.285 -9.253 23.631 1.00 89.62 307 GLU A C 1
ATOM 2426 O O . GLU A 1 307 ? -8.002 -10.095 24.475 1.00 89.62 307 GLU A O 1
ATOM 2431 N N . GLN A 1 308 ? -9.415 -8.536 23.710 1.00 88.38 308 GLN A N 1
ATOM 2432 C CA . GLN A 1 308 ? -10.382 -8.707 24.804 1.00 88.38 308 GLN A CA 1
ATOM 2433 C C . GLN A 1 308 ? -11.097 -10.060 24.775 1.00 88.38 308 GLN A C 1
ATOM 2435 O O . GLN A 1 308 ? -11.375 -10.606 25.830 1.00 88.38 308 GLN A O 1
ATOM 2440 N N . GLU A 1 309 ? -11.402 -10.594 23.593 1.00 85.19 309 GLU A N 1
ATOM 2441 C CA . GLU A 1 309 ? -12.109 -11.876 23.486 1.00 85.19 309 GLU A CA 1
ATOM 2442 C C . GLU A 1 309 ? -11.187 -13.078 23.709 1.00 85.19 309 GLU A C 1
ATOM 2444 O O . GLU A 1 309 ? -11.669 -14.131 24.100 1.00 85.19 309 GLU A O 1
ATOM 2449 N N . GLU A 1 310 ? -9.880 -12.934 23.479 1.00 83.19 310 GLU A N 1
ATOM 2450 C CA . GLU A 1 310 ? -8.902 -14.004 23.720 1.00 83.19 310 GLU A CA 1
ATOM 2451 C C . GLU A 1 310 ? -8.534 -14.151 25.205 1.00 83.19 310 GLU A C 1
ATOM 2453 O O . GLU A 1 310 ? -8.116 -15.226 25.616 1.00 83.19 310 GLU A O 1
ATOM 2458 N N . GLY A 1 311 ? -8.693 -13.095 26.010 1.00 77.81 311 GLY A N 1
ATOM 2459 C CA . GLY A 1 311 ? -8.351 -13.103 27.439 1.00 77.81 311 GLY A CA 1
ATOM 2460 C C . GLY A 1 311 ? -9.444 -13.621 28.381 1.00 77.81 311 GLY A C 1
ATOM 2461 O O . GLY A 1 311 ? -9.169 -13.796 29.564 1.00 77.81 311 GLY A O 1
ATOM 2462 N N . ASP A 1 312 ? -10.660 -13.846 27.878 1.00 71.38 312 ASP A N 1
ATOM 2463 C CA . ASP A 1 312 ? -11.809 -14.333 28.660 1.00 71.38 312 ASP A CA 1
ATOM 2464 C C . ASP A 1 312 ? -11.978 -15.874 28.589 1.00 71.38 312 ASP A C 1
ATOM 2466 O O . ASP A 1 312 ? -12.988 -16.405 29.060 1.00 71.38 312 ASP A O 1
ATOM 2470 N N . PHE A 1 313 ? -11.000 -16.591 28.017 1.00 49.97 313 PHE A N 1
ATOM 2471 C CA . PHE A 1 313 ? -10.927 -18.060 27.951 1.00 49.97 313 PHE A CA 1
ATOM 2472 C C . PHE A 1 313 ? -9.763 -18.603 28.785 1.00 49.97 313 PHE A C 1
ATOM 2474 O O . PHE A 1 313 ? -9.935 -19.706 29.354 1.00 49.97 313 PHE A O 1
#

Foldseek 3Di:
DVLLVVCLPPLQFDDPDDDDDDDDDDDDDDDDDDDDPDPPPPQDAPDDPVCVVLLLLLLLCLLLVVLVVVLVVQQCVQADPVRVVCCVVPPVPPVVVVLPDPRGDVSSVVSVVVSVVVSCVSSVVSVHHPVRSVVVVVVLVVDVVSVVSSNVSSVSSNVVCVVVVVPVPDCVVVVVVVPDDDDDDDDDDDDDDDDDDPPVVVDPDPLVLLLLLQLSLVLVVVVVVLLVVVCVVVVHPDDDRPCSPPVNLVVDDPSSNVSSVCSSVVSQVSSVVSVHHPVRSVVLVVVLVVDVVSVVVSVVSNVVVVVVVVVVD

InterPro domains:
  IPR025433 Domain of unknown function DUF4168 [PF13767] (52-150)
  IPR025433 Domain of unknown function DUF4168 [PF13767] (206-295)

Organism: NCBI:txid303371